Protein AF-A0A7S2QTV3-F1 (afdb_monomer)

Organism: NCBI:txid225041

pLDDT: mean 77.33, std 20.24, range [35.94, 98.06]

Radius of gyration: 34.09 Å; Cα contacts (8 Å, |Δi|>4): 103; chains: 1; bounding box: 90×68×84 Å

Mean predicted aligned error: 14.02 Å

Structure (mmCIF, N/CA/C/O backbone):
data_AF-A0A7S2QTV3-F1
#
_entry.id   AF-A0A7S2QTV3-F1
#
loop_
_atom_site.group_PDB
_atom_site.id
_atom_site.type_symbol
_atom_site.label_atom_id
_atom_site.label_alt_id
_atom_site.label_comp_id
_atom_site.label_asym_id
_atom_site.label_entity_id
_atom_site.label_seq_id
_atom_site.pdbx_PDB_ins_code
_atom_site.Cartn_x
_atom_site.Cartn_y
_atom_site.Cartn_z
_atom_site.occupancy
_atom_site.B_iso_or_equiv
_atom_site.auth_seq_id
_atom_site.auth_comp_id
_atom_site.auth_asym_id
_atom_site.auth_atom_id
_atom_site.pdbx_PDB_model_num
ATOM 1 N N . VAL A 1 1 ? 13.499 10.405 -28.884 1.00 80.56 1 VAL A N 1
ATOM 2 C CA . VAL A 1 1 ? 14.874 10.641 -28.392 1.00 80.56 1 VAL A CA 1
ATOM 3 C C . VAL A 1 1 ? 15.070 12.136 -28.374 1.00 80.56 1 VAL A C 1
ATOM 5 O O . VAL A 1 1 ? 14.843 12.760 -29.404 1.00 80.56 1 VAL A O 1
ATOM 8 N N . LEU A 1 2 ? 15.380 12.693 -27.214 1.00 85.31 2 LEU A N 1
ATOM 9 C CA . LEU A 1 2 ? 15.715 14.100 -27.049 1.00 85.31 2 LEU A CA 1
ATOM 10 C C . LEU A 1 2 ? 17.234 14.195 -26.991 1.00 85.31 2 LEU A C 1
ATOM 12 O O . LEU A 1 2 ? 17.868 13.381 -26.322 1.00 85.31 2 LEU A O 1
ATOM 16 N N . VAL A 1 3 ? 17.814 15.149 -27.707 1.00 84.69 3 VAL A N 1
ATOM 17 C CA . VAL A 1 3 ? 19.247 15.428 -27.609 1.00 84.69 3 VAL A CA 1
ATOM 18 C C . VAL A 1 3 ? 19.390 16.772 -26.947 1.00 84.69 3 VAL A C 1
ATOM 20 O O . VAL A 1 3 ? 18.806 17.752 -27.411 1.00 84.69 3 VAL A O 1
ATOM 23 N N . LEU A 1 4 ? 20.103 16.791 -25.829 1.00 83.31 4 LEU A N 1
ATOM 24 C CA . LEU A 1 4 ? 20.297 18.017 -25.082 1.00 83.31 4 LEU A CA 1
ATOM 25 C C . LEU A 1 4 ? 21.373 18.854 -25.783 1.00 83.31 4 LEU A C 1
ATOM 27 O O . LEU A 1 4 ? 22.472 18.347 -26.040 1.00 83.31 4 LEU A O 1
ATOM 31 N N . PRO A 1 5 ? 21.077 20.120 -26.125 1.00 76.62 5 PRO A N 1
ATOM 32 C CA . PRO A 1 5 ? 22.084 20.997 -26.693 1.00 76.62 5 PRO A CA 1
ATOM 33 C C . PRO A 1 5 ? 23.203 21.208 -25.662 1.00 76.62 5 PRO A C 1
ATOM 35 O O . PRO A 1 5 ? 22.944 21.318 -24.465 1.00 76.62 5 PRO A O 1
ATOM 38 N N . HIS A 1 6 ? 24.449 21.265 -26.134 1.00 79.56 6 HIS A N 1
ATOM 39 C CA . HIS A 1 6 ? 25.666 21.556 -25.355 1.00 79.56 6 HIS A CA 1
ATOM 40 C C . HIS A 1 6 ? 26.223 20.451 -24.440 1.00 79.56 6 HIS A C 1
ATOM 42 O O . HIS A 1 6 ? 27.389 20.554 -24.071 1.00 79.56 6 HIS A O 1
ATOM 48 N N . SER A 1 7 ? 25.474 19.396 -24.101 1.00 80.62 7 SER A N 1
ATOM 49 C CA . SER A 1 7 ? 25.973 18.326 -23.211 1.00 80.62 7 SER A CA 1
ATOM 50 C C . SER A 1 7 ? 26.360 17.033 -23.932 1.00 80.62 7 SER A C 1
ATOM 52 O O . SER A 1 7 ? 26.817 16.084 -23.306 1.00 80.62 7 SER A O 1
ATOM 54 N N . ASN A 1 8 ? 26.160 16.975 -25.252 1.00 81.75 8 ASN A N 1
ATOM 55 C CA . ASN A 1 8 ? 26.267 15.754 -26.044 1.00 81.75 8 ASN A CA 1
ATOM 56 C C . ASN A 1 8 ? 25.474 14.562 -25.457 1.00 81.75 8 ASN A C 1
ATOM 58 O O . ASN A 1 8 ? 25.804 13.410 -25.710 1.00 81.75 8 ASN A O 1
ATOM 62 N N . THR A 1 9 ? 24.413 14.811 -24.690 1.00 89.44 9 THR A N 1
ATOM 63 C CA . THR A 1 9 ? 23.657 13.757 -24.002 1.00 89.44 9 THR A CA 1
ATOM 64 C C . THR A 1 9 ? 22.431 13.348 -24.813 1.00 89.44 9 THR A C 1
ATOM 66 O O . THR A 1 9 ? 21.665 14.202 -25.275 1.00 89.44 9 THR A O 1
ATOM 69 N N . LEU A 1 10 ? 22.195 12.040 -24.938 1.00 88.94 10 LEU A N 1
ATOM 70 C CA . LEU A 1 10 ? 20.932 11.506 -25.445 1.00 88.94 10 LEU A CA 1
ATOM 71 C C . LEU A 1 10 ? 20.007 11.141 -24.289 1.00 88.94 10 LEU A C 1
ATOM 73 O O . LEU A 1 10 ? 20.398 10.430 -23.370 1.00 88.94 10 LEU A O 1
ATOM 77 N N . VAL A 1 11 ? 18.750 11.561 -24.378 1.00 92.31 11 VAL A N 1
ATOM 78 C CA . VAL A 1 11 ? 17.704 11.194 -23.426 1.00 92.31 11 VAL A CA 1
ATOM 79 C C . VAL A 1 11 ? 16.608 10.423 -24.149 1.00 92.31 11 VAL A C 1
ATOM 81 O O . VAL A 1 11 ? 16.015 10.879 -25.136 1.00 92.31 11 VAL A O 1
ATOM 84 N N . LEU A 1 12 ? 16.329 9.221 -23.661 1.00 92.81 12 LEU A N 1
ATOM 85 C CA . LEU A 1 12 ? 15.273 8.360 -24.161 1.00 92.81 12 LEU A CA 1
ATOM 86 C C . LEU A 1 12 ? 14.209 8.202 -23.077 1.00 92.81 12 LEU A C 1
ATOM 88 O O . LEU A 1 12 ? 14.509 7.654 -22.018 1.00 92.81 12 LEU A O 1
ATOM 92 N N . PRO A 1 13 ? 12.969 8.655 -23.316 1.00 92.50 13 PRO A N 1
ATOM 93 C CA . PRO A 1 13 ? 11.889 8.365 -22.392 1.00 92.50 13 PRO A CA 1
ATOM 94 C C . PRO A 1 13 ? 11.618 6.861 -22.395 1.00 92.50 13 PRO A C 1
ATOM 96 O O . PRO A 1 13 ? 11.392 6.263 -23.448 1.00 92.50 13 PRO A O 1
ATOM 99 N N . LEU A 1 14 ? 11.650 6.265 -21.209 1.00 93.44 14 LEU A N 1
ATOM 100 C CA . LEU A 1 14 ? 11.170 4.918 -20.965 1.00 93.44 14 LEU A CA 1
ATOM 101 C C . LEU A 1 14 ? 9.688 5.044 -20.623 1.00 93.44 14 LEU A C 1
ATOM 103 O O . LEU A 1 14 ? 9.335 5.570 -19.566 1.00 93.44 14 LEU A O 1
ATOM 107 N N . ALA A 1 15 ? 8.828 4.625 -21.544 1.00 91.69 15 ALA A N 1
ATOM 108 C CA . ALA A 1 15 ? 7.384 4.654 -21.371 1.00 91.69 15 ALA A CA 1
ATOM 109 C C . ALA A 1 15 ? 6.812 3.245 -21.532 1.00 91.69 15 ALA A C 1
ATOM 111 O O . ALA A 1 15 ? 7.204 2.521 -22.446 1.00 91.69 15 ALA A O 1
ATOM 112 N N . GLU A 1 16 ? 5.883 2.886 -20.652 1.00 91.94 16 GLU A N 1
ATOM 113 C CA . GLU A 1 16 ? 5.097 1.655 -20.724 1.00 91.94 16 GLU A CA 1
ATOM 114 C C . GLU A 1 16 ? 3.630 2.080 -20.898 1.00 91.94 16 GLU A C 1
ATOM 116 O O . GLU A 1 16 ? 3.076 2.792 -20.054 1.00 91.94 16 GLU A O 1
ATOM 121 N N . ALA A 1 17 ? 3.009 1.696 -22.018 1.00 89.75 17 ALA A N 1
ATOM 122 C CA . ALA A 1 17 ? 1.712 2.226 -22.453 1.00 89.75 17 ALA A CA 1
ATOM 123 C C . ALA A 1 17 ? 1.697 3.775 -22.480 1.00 89.75 17 ALA A C 1
ATOM 125 O O . ALA A 1 17 ? 2.511 4.388 -23.169 1.00 89.75 17 ALA A O 1
ATOM 126 N N . SER A 1 18 ? 0.788 4.410 -21.734 1.00 89.38 18 SER A N 1
ATOM 127 C CA . SER A 1 18 ? 0.613 5.871 -21.680 1.00 89.38 18 SER A CA 1
ATOM 128 C C . SER A 1 18 ? 1.369 6.543 -20.526 1.00 89.38 18 SER A C 1
ATOM 130 O O . SER A 1 18 ? 1.117 7.711 -20.230 1.00 89.38 18 SER A O 1
ATOM 132 N N . PHE A 1 19 ? 2.263 5.821 -19.840 1.00 89.56 19 PHE A N 1
ATOM 133 C CA . PHE A 1 19 ? 2.929 6.294 -18.626 1.00 89.56 19 PHE A CA 1
ATOM 134 C C . PHE A 1 19 ? 4.445 6.377 -18.803 1.00 89.56 19 PHE A C 1
ATOM 136 O O . PHE A 1 19 ? 5.089 5.425 -19.244 1.00 89.56 19 PHE A O 1
ATOM 143 N N . LEU A 1 20 ? 5.026 7.512 -18.405 1.00 93.50 20 LEU A N 1
ATOM 144 C CA . LEU A 1 20 ? 6.473 7.685 -18.315 1.00 93.50 20 LEU A CA 1
ATOM 145 C C . LEU A 1 20 ? 6.982 6.993 -17.044 1.00 93.50 20 LEU A C 1
ATOM 147 O O . LEU A 1 20 ? 6.647 7.410 -15.937 1.00 93.50 20 LEU A O 1
ATOM 151 N N . VAL A 1 21 ? 7.795 5.954 -17.210 1.00 94.69 21 VAL A N 1
ATOM 152 C CA . VAL A 1 21 ? 8.387 5.174 -16.109 1.00 94.69 21 VAL A CA 1
ATOM 153 C C . VAL A 1 21 ? 9.838 5.547 -15.827 1.00 94.69 21 VAL A C 1
ATOM 155 O O . VAL A 1 21 ? 10.334 5.275 -14.739 1.00 94.69 21 VAL A O 1
ATOM 158 N N . GLY A 1 22 ? 10.516 6.223 -16.754 1.00 93.00 22 GLY A N 1
ATOM 159 C CA . GLY A 1 22 ? 11.857 6.738 -16.505 1.00 93.00 22 GLY A CA 1
ATOM 160 C C . GLY A 1 22 ? 12.455 7.491 -17.683 1.00 93.00 22 GLY A C 1
ATOM 161 O O . GLY A 1 22 ? 11.844 7.631 -18.742 1.00 93.00 22 GLY A O 1
ATOM 162 N N . LEU A 1 23 ? 13.681 7.966 -17.490 1.00 95.69 23 LEU A N 1
ATOM 163 C CA . LEU A 1 23 ? 14.498 8.583 -18.528 1.00 95.69 23 LEU A CA 1
ATOM 164 C C . LEU A 1 23 ? 15.826 7.833 -18.593 1.00 95.69 23 LEU A C 1
ATOM 166 O O . LEU A 1 23 ? 16.554 7.773 -17.607 1.00 95.69 23 LEU A O 1
ATOM 170 N N . LEU A 1 24 ? 16.137 7.267 -19.754 1.00 93.44 24 LEU A N 1
ATOM 171 C CA . LEU A 1 24 ? 17.442 6.689 -20.029 1.00 93.44 24 LEU A CA 1
ATOM 172 C C . LEU A 1 24 ? 18.345 7.782 -20.591 1.00 93.44 24 LEU A C 1
ATOM 174 O O . LEU A 1 24 ? 18.111 8.287 -21.690 1.00 93.44 24 LEU A O 1
ATOM 178 N N . VAL A 1 25 ? 19.355 8.146 -19.813 1.00 93.44 25 VAL A N 1
ATOM 179 C CA . VAL A 1 25 ? 20.342 9.166 -20.157 1.00 93.44 25 VAL A CA 1
ATOM 180 C C . VAL A 1 25 ? 21.604 8.456 -20.628 1.00 93.44 25 VAL A C 1
ATOM 182 O O . VAL A 1 25 ? 22.135 7.602 -19.924 1.00 93.44 25 VAL A O 1
ATOM 185 N N . VAL A 1 26 ? 22.053 8.773 -21.837 1.00 90.25 26 VAL A N 1
ATOM 186 C CA . VAL A 1 26 ? 23.268 8.219 -22.434 1.00 90.25 26 VAL A CA 1
ATOM 187 C C . VAL A 1 26 ? 24.237 9.364 -22.672 1.00 90.25 26 VAL A C 1
ATOM 189 O O . VAL A 1 26 ? 23.964 10.269 -23.465 1.00 90.25 26 VAL A O 1
ATOM 192 N N . GLU A 1 27 ? 25.368 9.304 -21.983 1.00 89.56 27 GLU A N 1
ATOM 193 C CA . GLU A 1 27 ? 26.487 10.224 -22.139 1.00 89.56 27 GLU A CA 1
ATOM 194 C C . GLU A 1 27 ? 27.577 9.503 -22.942 1.00 89.56 27 GLU A C 1
ATOM 196 O O . GLU A 1 27 ? 28.113 8.497 -22.481 1.00 89.56 27 GLU A O 1
ATOM 201 N N . PRO A 1 28 ? 27.860 9.928 -24.181 1.00 80.38 28 PRO A N 1
ATOM 202 C CA . PRO A 1 28 ? 28.975 9.390 -24.937 1.00 80.38 28 PRO A CA 1
ATOM 203 C C . PRO A 1 28 ? 30.279 9.920 -24.337 1.00 80.38 28 PRO A C 1
ATOM 205 O O . PRO A 1 28 ? 30.468 11.133 -24.225 1.00 80.38 28 PRO A O 1
ATOM 208 N N . ASP A 1 29 ? 31.196 9.020 -23.994 1.00 77.75 29 ASP A N 1
ATOM 209 C CA . ASP A 1 29 ? 32.523 9.403 -23.521 1.00 77.75 29 ASP A CA 1
ATOM 210 C C . ASP A 1 29 ? 33.242 10.236 -24.595 1.00 77.75 29 ASP A C 1
ATOM 212 O O . ASP A 1 29 ? 33.635 9.735 -25.651 1.00 77.75 29 ASP A O 1
ATOM 216 N N . ALA A 1 30 ? 33.429 11.531 -24.328 1.00 69.75 30 ALA A N 1
ATOM 217 C CA . ALA A 1 30 ? 34.093 12.464 -25.242 1.00 69.75 30 ALA A CA 1
ATOM 218 C C . ALA A 1 30 ? 35.621 12.265 -25.309 1.00 69.75 30 ALA A C 1
ATOM 220 O O . ALA A 1 30 ? 36.315 12.976 -26.036 1.00 69.75 30 ALA A O 1
ATOM 221 N N . SER A 1 31 ? 36.170 11.320 -24.544 1.00 66.94 31 SER A N 1
ATOM 222 C CA . SER A 1 31 ? 37.601 11.241 -24.278 1.00 66.94 31 SER A CA 1
ATOM 223 C C . SER A 1 31 ? 38.133 9.816 -24.339 1.00 66.94 31 SER A C 1
ATOM 225 O O . SER A 1 31 ? 38.364 9.199 -23.306 1.00 66.94 31 SER A O 1
ATOM 227 N N . HIS A 1 32 ? 38.448 9.338 -25.540 1.00 50.41 32 HIS A N 1
ATOM 228 C CA . HIS A 1 32 ? 39.641 8.514 -25.740 1.00 50.41 32 HIS A CA 1
ATOM 229 C C . HIS A 1 32 ? 40.129 8.654 -27.188 1.00 50.41 32 HIS A C 1
ATOM 231 O O . HIS A 1 32 ? 39.575 8.016 -28.087 1.00 50.41 32 HIS A O 1
ATOM 237 N N . PRO A 1 33 ? 41.157 9.490 -27.459 1.00 55.31 33 PRO A N 1
ATOM 238 C CA . PRO A 1 33 ? 41.899 9.377 -28.702 1.00 55.31 33 PRO A CA 1
ATOM 239 C C . PRO A 1 33 ? 42.502 7.974 -28.715 1.00 55.31 33 PRO A C 1
ATOM 241 O O . PRO A 1 33 ? 43.424 7.661 -27.965 1.00 55.31 33 PRO A O 1
ATOM 244 N N . ARG A 1 34 ? 41.895 7.103 -29.518 1.00 52.97 34 ARG A N 1
ATOM 245 C CA . ARG A 1 34 ? 42.321 5.730 -29.748 1.00 52.97 34 ARG A CA 1
ATOM 246 C C . ARG A 1 34 ? 43.761 5.793 -30.249 1.00 52.97 34 ARG A C 1
ATOM 248 O O . ARG A 1 34 ? 43.990 6.118 -31.412 1.00 52.97 34 ARG A O 1
ATOM 255 N N . ALA A 1 35 ? 44.720 5.564 -29.352 1.00 54.53 35 ALA A N 1
ATOM 256 C CA . ALA A 1 35 ? 46.120 5.452 -29.714 1.00 54.53 35 ALA A CA 1
ATOM 257 C C . ALA A 1 35 ? 46.212 4.351 -30.773 1.00 54.53 35 ALA A C 1
ATOM 259 O O . ALA A 1 35 ? 45.880 3.192 -30.525 1.00 54.53 35 ALA A O 1
ATOM 260 N N . ALA A 1 36 ? 46.547 4.751 -31.995 1.00 59.34 36 ALA A N 1
ATOM 261 C CA . ALA A 1 36 ? 46.747 3.849 -33.107 1.00 59.34 36 ALA A CA 1
ATOM 262 C C . ALA A 1 36 ? 48.005 3.021 -32.820 1.00 59.34 36 ALA A C 1
ATOM 264 O O . ALA A 1 36 ? 49.117 3.465 -33.084 1.00 59.34 36 ALA A O 1
ATOM 265 N N . GLY A 1 37 ? 47.843 1.844 -32.226 1.00 54.62 37 GLY A N 1
ATOM 266 C CA . GLY A 1 37 ? 48.952 0.920 -32.043 1.00 54.62 37 GLY A CA 1
ATOM 267 C C . GLY A 1 37 ? 48.612 -0.229 -31.111 1.00 54.62 37 GLY A C 1
ATOM 268 O O . GLY A 1 37 ? 48.454 -0.022 -29.914 1.00 54.62 37 GLY A O 1
ATOM 269 N N . GLY A 1 38 ? 48.557 -1.439 -31.662 1.00 52.91 38 GLY A N 1
ATOM 270 C CA . GLY A 1 38 ? 48.637 -2.670 -30.882 1.00 52.91 38 GLY A CA 1
ATOM 271 C C . GLY A 1 38 ? 47.525 -3.653 -31.196 1.00 52.91 38 GLY A C 1
ATOM 272 O O . GLY A 1 38 ? 46.366 -3.423 -30.870 1.00 52.91 38 GLY A O 1
ATOM 273 N N . ASP A 1 39 ? 47.920 -4.739 -31.843 1.00 51.19 39 ASP A N 1
ATOM 274 C CA . ASP A 1 39 ? 47.107 -5.856 -32.290 1.00 51.19 39 ASP A CA 1
ATOM 275 C C . ASP A 1 39 ? 46.170 -6.460 -31.235 1.00 51.19 39 ASP A C 1
ATOM 277 O O . ASP A 1 39 ? 46.508 -6.623 -30.066 1.00 51.19 39 ASP A O 1
ATOM 281 N N . SER A 1 40 ? 44.996 -6.851 -31.737 1.00 57.53 40 SER A N 1
ATOM 282 C CA . SER A 1 40 ? 44.432 -8.198 -31.608 1.00 57.53 40 SER A CA 1
ATOM 283 C C . SER A 1 40 ? 44.648 -8.908 -30.265 1.00 57.53 40 SER A C 1
ATOM 285 O O . SER A 1 40 ? 45.722 -9.443 -30.026 1.00 57.53 40 SER A O 1
ATOM 287 N N . LEU A 1 4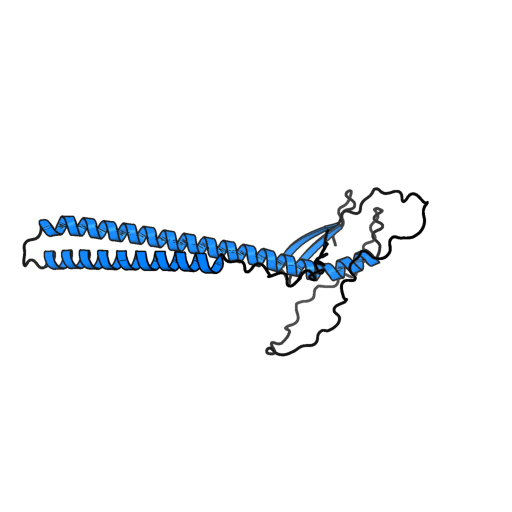1 ? 43.594 -8.947 -29.432 1.00 50.62 41 LEU A N 1
ATOM 288 C CA . LEU A 1 41 ? 43.161 -10.085 -28.582 1.00 50.62 41 LEU A CA 1
ATOM 289 C C . LEU A 1 41 ? 42.056 -9.681 -27.570 1.00 50.62 41 LEU A C 1
ATOM 291 O O . LEU A 1 41 ? 42.006 -10.179 -26.451 1.00 50.62 41 LEU A O 1
ATOM 295 N N . ALA A 1 42 ? 41.109 -8.815 -27.947 1.00 48.47 42 ALA A N 1
ATOM 296 C CA . ALA A 1 42 ? 39.874 -8.617 -27.175 1.00 48.47 42 ALA A CA 1
ATOM 297 C C . ALA A 1 42 ? 38.709 -9.332 -27.869 1.00 48.47 42 ALA A C 1
ATOM 299 O O . ALA A 1 42 ? 37.737 -8.728 -28.320 1.00 48.47 42 ALA A O 1
ATOM 300 N N . ALA A 1 43 ? 38.848 -10.651 -27.993 1.00 46.47 43 ALA A N 1
ATOM 301 C CA . ALA A 1 43 ? 37.724 -11.520 -28.270 1.00 46.47 43 ALA A CA 1
ATOM 302 C C . ALA A 1 43 ? 36.733 -11.432 -27.098 1.00 46.47 43 ALA A C 1
ATOM 304 O O . ALA A 1 43 ? 37.062 -11.758 -25.963 1.00 46.47 43 ALA A O 1
ATOM 305 N N . SER A 1 44 ? 35.508 -11.014 -27.410 1.00 48.56 44 SER A N 1
ATOM 306 C CA . SER A 1 44 ? 34.292 -11.645 -26.894 1.00 48.56 44 SER A CA 1
ATOM 307 C C . SER A 1 44 ? 34.186 -11.819 -25.367 1.00 48.56 44 SER A C 1
ATOM 309 O O . SER A 1 44 ? 34.085 -12.940 -24.874 1.00 48.56 44 SER A O 1
ATOM 311 N N . LEU A 1 45 ? 34.113 -10.714 -24.620 1.00 40.72 45 LEU A N 1
ATOM 312 C CA . LEU A 1 45 ? 33.581 -10.718 -23.244 1.00 40.72 45 LEU A CA 1
ATOM 313 C C . LEU A 1 45 ? 32.212 -10.040 -23.111 1.00 40.72 45 LEU A C 1
ATOM 315 O O . LEU A 1 45 ? 31.713 -9.878 -22.000 1.00 40.72 45 LEU A O 1
ATOM 319 N N . TYR A 1 46 ? 31.553 -9.709 -24.223 1.00 49.41 46 TYR A N 1
ATOM 320 C CA . TYR A 1 46 ? 30.106 -9.541 -24.168 1.00 49.41 46 TYR A CA 1
ATOM 321 C C . TYR A 1 46 ? 29.513 -10.946 -24.071 1.00 49.41 46 TYR A C 1
ATOM 323 O O . TYR A 1 46 ? 29.725 -11.731 -25.000 1.00 49.41 46 TYR A O 1
ATOM 331 N N . PRO A 1 47 ? 28.818 -11.315 -22.976 1.00 44.09 47 PRO A N 1
ATOM 332 C CA . PRO A 1 47 ? 28.021 -12.525 -23.004 1.00 44.09 47 PRO A CA 1
ATOM 333 C C . PRO A 1 47 ? 27.083 -12.357 -24.193 1.00 44.09 47 PRO A C 1
ATOM 335 O O . PRO A 1 47 ? 26.351 -11.368 -24.264 1.00 44.09 47 PRO A O 1
ATOM 338 N N . ALA A 1 48 ? 27.183 -13.262 -25.166 1.00 46.75 48 ALA A N 1
ATOM 339 C CA . ALA A 1 48 ? 26.219 -13.357 -26.242 1.00 46.75 48 ALA A CA 1
ATOM 340 C C . ALA A 1 48 ? 24.863 -13.533 -25.562 1.00 46.75 48 ALA A C 1
ATOM 342 O O . ALA A 1 48 ? 24.538 -14.619 -25.085 1.00 46.75 48 ALA A O 1
ATOM 343 N N . LEU A 1 49 ? 24.125 -12.433 -25.412 1.00 51.12 49 LEU A N 1
ATOM 344 C CA . LEU A 1 49 ? 22.741 -12.484 -24.995 1.00 51.12 49 LEU A CA 1
ATOM 345 C C . LEU A 1 49 ? 22.073 -13.356 -26.054 1.00 51.12 49 LEU A C 1
ATOM 347 O O . LEU A 1 49 ? 22.126 -12.987 -27.231 1.00 51.12 49 LEU A O 1
ATOM 351 N N . PRO A 1 50 ? 21.543 -14.537 -25.690 1.00 43.25 50 PRO A N 1
ATOM 352 C CA . PRO A 1 50 ? 20.826 -15.348 -26.648 1.00 43.25 50 PRO A CA 1
ATOM 353 C C . PRO A 1 50 ? 19.712 -14.464 -27.195 1.00 43.25 50 PRO A C 1
ATOM 355 O O . PRO A 1 50 ? 18.877 -13.957 -26.446 1.00 43.25 50 PRO A O 1
ATOM 358 N N . CYS A 1 51 ? 19.756 -14.204 -28.498 1.00 35.94 51 CYS A N 1
ATOM 359 C CA . CYS A 1 51 ? 18.663 -13.577 -29.210 1.00 35.94 51 CYS A CA 1
ATOM 360 C C . CYS A 1 51 ? 17.474 -14.531 -29.077 1.00 35.94 51 CYS A C 1
ATOM 362 O O . CYS A 1 51 ? 17.363 -15.486 -29.841 1.00 35.94 51 CYS A O 1
ATOM 364 N N . CYS A 1 52 ? 16.640 -14.323 -28.057 1.00 39.84 52 CYS A N 1
ATOM 365 C CA . CYS A 1 52 ? 15.414 -15.073 -27.822 1.00 39.84 52 CYS A CA 1
ATOM 366 C C . CYS A 1 52 ? 14.398 -14.723 -28.917 1.00 39.84 52 CYS A C 1
ATOM 368 O O . CYS A 1 52 ? 13.449 -13.979 -28.688 1.00 39.84 52 CYS A O 1
ATOM 370 N N . ASN A 1 53 ? 14.621 -15.244 -30.118 1.00 50.78 53 ASN A N 1
ATOM 371 C CA . ASN A 1 53 ? 13.591 -15.397 -31.125 1.00 50.78 53 ASN A CA 1
ATOM 372 C C . ASN A 1 53 ? 12.969 -16.775 -30.913 1.00 50.78 53 ASN A C 1
ATOM 374 O O . ASN A 1 53 ? 13.457 -17.736 -31.485 1.00 50.78 53 ASN A O 1
ATOM 378 N N . ASP A 1 54 ? 11.936 -16.850 -30.075 1.00 39.00 54 ASP A N 1
ATOM 379 C CA . ASP A 1 54 ? 10.855 -17.829 -30.230 1.00 39.00 54 ASP A CA 1
ATOM 380 C C . ASP A 1 54 ? 9.644 -17.401 -29.384 1.00 39.00 54 ASP A C 1
ATOM 382 O O . ASP A 1 54 ? 9.597 -17.646 -28.176 1.00 39.00 54 ASP A O 1
ATOM 386 N N . PRO A 1 55 ? 8.632 -16.747 -29.981 1.00 50.19 55 PRO A N 1
ATOM 387 C CA . PRO A 1 55 ? 7.323 -16.633 -29.367 1.00 50.19 55 PRO A CA 1
ATOM 388 C C . PRO A 1 55 ? 6.552 -17.931 -29.644 1.00 50.19 55 PRO A C 1
ATOM 390 O O . PRO A 1 55 ? 5.683 -17.964 -30.513 1.00 50.19 55 PRO A O 1
ATOM 393 N N . GLN A 1 56 ? 6.865 -19.018 -28.930 1.00 47.53 56 GLN A N 1
ATOM 394 C CA . GLN A 1 56 ? 5.987 -20.189 -28.908 1.00 47.53 56 GLN A CA 1
ATOM 395 C C . GLN A 1 56 ? 5.061 -20.117 -27.693 1.00 47.53 56 GLN A C 1
ATOM 397 O O . GLN A 1 56 ? 5.458 -20.266 -26.540 1.00 47.53 56 GLN A O 1
ATOM 402 N N . ALA A 1 57 ? 3.805 -19.812 -27.999 1.00 50.16 57 ALA A N 1
ATOM 403 C CA . ALA A 1 57 ? 2.681 -19.786 -27.091 1.00 50.16 57 ALA A CA 1
ATOM 404 C C . ALA A 1 57 ? 2.356 -21.181 -26.544 1.00 50.16 57 ALA A C 1
ATOM 406 O O . ALA A 1 57 ? 2.277 -22.136 -27.310 1.00 50.16 57 ALA A O 1
ATOM 407 N N . THR A 1 58 ? 1.997 -21.250 -25.262 1.00 44.91 58 THR A N 1
ATOM 408 C CA . THR A 1 58 ? 1.035 -22.245 -24.770 1.00 44.91 58 THR A CA 1
ATOM 409 C C . THR A 1 58 ? 0.221 -21.681 -23.607 1.00 44.91 58 THR A C 1
ATOM 411 O O . THR A 1 58 ? 0.712 -21.572 -22.488 1.00 44.91 58 THR A O 1
ATOM 414 N N . GLY A 1 59 ? -1.046 -21.376 -23.907 1.00 49.53 59 GLY A N 1
ATOM 415 C CA . GLY A 1 59 ? -2.192 -21.709 -23.056 1.00 49.53 59 GLY A CA 1
ATOM 416 C C . GLY A 1 59 ? -2.593 -20.711 -21.972 1.00 49.53 59 GLY A C 1
ATOM 417 O O . GLY A 1 59 ? -2.266 -20.905 -20.807 1.00 49.53 59 GLY A O 1
ATOM 418 N N . GLY A 1 60 ? -3.416 -19.720 -22.324 1.00 45.75 60 GLY A N 1
ATOM 419 C CA . GLY A 1 60 ? -4.138 -18.925 -21.329 1.00 45.75 60 GLY A CA 1
ATOM 420 C C . GLY A 1 60 ? -5.050 -17.860 -21.927 1.00 45.75 60 GLY A C 1
ATOM 421 O O . GLY A 1 60 ? -4.673 -16.700 -21.931 1.00 45.75 60 GLY A O 1
ATOM 422 N N . ALA A 1 61 ? -6.228 -18.290 -22.392 1.00 42.75 61 ALA A N 1
ATOM 423 C CA . ALA A 1 61 ? -7.436 -17.507 -22.688 1.00 42.75 61 ALA A CA 1
ATOM 424 C C . ALA A 1 61 ? -7.270 -16.231 -23.542 1.00 42.75 61 ALA A C 1
ATOM 426 O O . ALA A 1 61 ? -6.836 -15.184 -23.067 1.00 42.75 61 ALA A O 1
ATOM 427 N N . GLU A 1 62 ? -7.735 -16.330 -24.791 1.00 48.47 62 GLU A N 1
ATOM 428 C CA . GLU A 1 62 ? -8.048 -15.206 -25.675 1.00 48.47 62 GLU A CA 1
ATOM 429 C C . GLU A 1 62 ? -8.778 -14.083 -24.924 1.00 48.47 62 GLU A C 1
ATOM 431 O O . GLU A 1 62 ? -9.935 -14.207 -24.519 1.00 48.47 62 GLU A O 1
ATOM 436 N N . ARG A 1 63 ? -8.092 -12.956 -24.760 1.00 49.88 63 ARG A N 1
ATOM 437 C CA . ARG A 1 63 ? -8.728 -11.648 -24.840 1.00 49.88 63 ARG A CA 1
ATOM 438 C C . ARG A 1 63 ? -8.153 -10.984 -26.072 1.00 49.88 63 ARG A C 1
ATOM 440 O O . ARG A 1 63 ? -6.930 -10.911 -26.198 1.00 49.88 63 ARG A O 1
ATOM 447 N N . ASP A 1 64 ? -9.045 -10.567 -26.960 1.00 47.41 64 ASP A N 1
ATOM 448 C CA . ASP A 1 64 ? -8.733 -9.806 -28.159 1.00 47.41 64 ASP A CA 1
ATOM 449 C C . ASP A 1 64 ? -7.671 -8.736 -27.862 1.00 47.41 64 ASP A C 1
ATOM 451 O O . ASP A 1 64 ? -7.824 -7.975 -26.897 1.00 47.41 64 ASP A O 1
ATOM 455 N N . PRO A 1 65 ? -6.581 -8.667 -28.645 1.00 54.38 65 PRO A N 1
ATOM 456 C CA . PRO A 1 65 ? -5.653 -7.555 -28.578 1.00 54.38 65 PRO A CA 1
ATOM 457 C C . PRO A 1 65 ? -6.362 -6.334 -29.167 1.00 54.38 65 PRO A C 1
ATOM 459 O O . PRO A 1 65 ? -6.248 -6.042 -30.355 1.00 54.38 65 PRO A O 1
ATOM 462 N N . GLU A 1 66 ? -7.133 -5.643 -28.331 1.00 55.09 66 GLU A N 1
ATOM 463 C CA . GLU A 1 66 ? -7.609 -4.297 -28.615 1.00 55.09 66 GLU A CA 1
ATOM 464 C C . GLU A 1 66 ? -6.374 -3.447 -28.941 1.00 55.09 66 GLU A C 1
ATOM 466 O O . GLU A 1 66 ? -5.452 -3.330 -28.127 1.00 55.09 66 GLU A O 1
ATOM 471 N N . GLU A 1 67 ? -6.316 -2.969 -30.186 1.00 48.28 67 GLU A N 1
ATOM 472 C CA . GLU A 1 67 ? -5.217 -2.198 -30.755 1.00 48.28 67 GLU A CA 1
ATOM 473 C C . GLU A 1 67 ? -4.719 -1.151 -29.757 1.00 48.28 67 GLU A C 1
ATOM 475 O O . GLU A 1 67 ? -5.399 -0.168 -29.459 1.00 48.28 67 GLU A O 1
ATOM 480 N N . ALA A 1 68 ? -3.49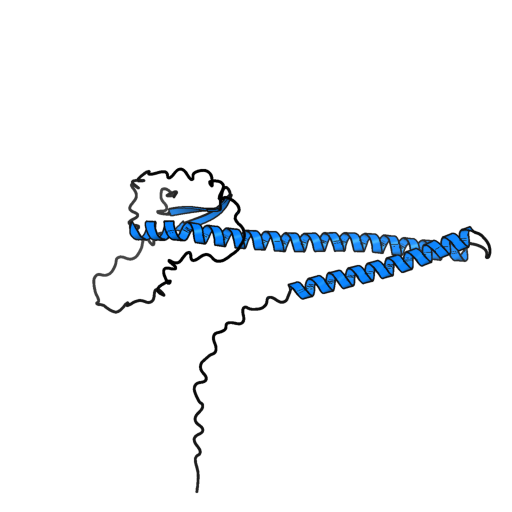8 -1.342 -29.255 1.00 52.84 68 ALA A N 1
ATOM 481 C CA . ALA A 1 68 ? -2.813 -0.299 -28.516 1.00 52.84 68 ALA A CA 1
ATOM 482 C C . ALA A 1 68 ? -2.735 0.944 -29.426 1.00 52.84 68 ALA A C 1
ATOM 484 O O . ALA A 1 68 ? -2.167 0.855 -30.522 1.00 52.84 68 ALA A O 1
ATOM 485 N N . PRO A 1 69 ? -3.312 2.090 -29.019 1.00 45.62 69 PRO A N 1
ATOM 486 C CA . PRO A 1 69 ? -3.444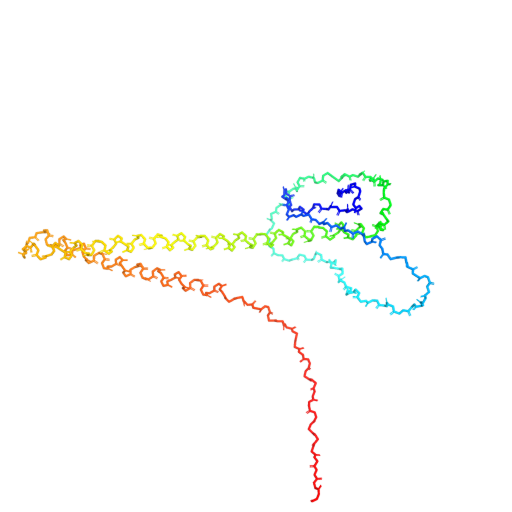 3.250 -29.882 1.00 45.62 69 PRO A CA 1
ATOM 487 C C . PRO A 1 69 ? -2.062 3.722 -30.322 1.00 45.62 69 PRO A C 1
ATOM 489 O O . PRO A 1 69 ? -1.131 3.852 -29.524 1.00 45.62 69 PRO A O 1
ATOM 492 N N . GLY A 1 70 ? -1.956 3.919 -31.635 1.00 44.38 70 GLY A N 1
ATOM 493 C CA . GLY A 1 70 ? -0.720 4.093 -32.373 1.00 44.38 70 GLY A CA 1
ATOM 494 C C . GLY A 1 70 ? 0.282 5.019 -31.698 1.00 44.38 70 GLY A C 1
ATOM 495 O O . GLY A 1 70 ? 0.107 6.237 -31.648 1.00 44.38 70 GLY A O 1
ATOM 496 N N . LEU A 1 71 ? 1.413 4.434 -31.303 1.00 47.31 71 LEU A N 1
ATOM 497 C CA . LEU A 1 71 ? 2.663 5.163 -31.193 1.00 47.31 71 LEU A CA 1
ATOM 498 C C . LEU A 1 71 ? 2.999 5.636 -32.613 1.00 47.31 71 LEU A C 1
ATOM 500 O O . LEU A 1 71 ? 3.597 4.906 -33.406 1.00 47.31 71 LEU A O 1
ATOM 504 N N . THR A 1 72 ? 2.537 6.834 -32.975 1.00 45.88 72 THR A N 1
ATOM 505 C CA . THR A 1 72 ? 2.866 7.495 -34.237 1.00 45.88 72 THR A CA 1
ATOM 506 C C . THR A 1 72 ? 4.378 7.480 -34.386 1.00 45.88 72 THR A C 1
ATOM 508 O O . THR A 1 72 ? 5.104 8.210 -33.709 1.00 45.88 72 THR A O 1
ATOM 511 N N . ARG A 1 73 ? 4.853 6.579 -35.248 1.00 51.41 73 ARG A N 1
ATOM 512 C CA . ARG A 1 73 ? 6.256 6.379 -35.584 1.00 51.41 73 ARG A CA 1
ATOM 513 C C . ARG A 1 73 ? 6.744 7.659 -36.245 1.00 51.41 73 ARG A C 1
ATOM 515 O O . ARG A 1 73 ? 6.645 7.804 -37.460 1.00 51.41 73 ARG A O 1
ATOM 522 N N . MET A 1 74 ? 7.240 8.603 -35.447 1.00 46.19 74 MET A N 1
ATOM 523 C CA . MET A 1 74 ? 7.841 9.832 -35.952 1.00 46.19 74 MET A CA 1
ATOM 524 C C . MET A 1 74 ? 9.095 9.452 -36.740 1.00 46.19 74 MET A C 1
ATOM 526 O O . MET A 1 74 ? 10.176 9.241 -36.191 1.00 46.19 74 MET A O 1
ATOM 530 N N . LYS A 1 75 ? 8.928 9.305 -38.054 1.00 48.25 75 LYS A N 1
ATOM 531 C CA . LYS A 1 75 ? 9.990 9.026 -39.019 1.00 48.25 75 LYS A CA 1
ATOM 532 C C . LYS A 1 75 ? 10.677 10.348 -39.374 1.00 48.25 75 LYS A C 1
ATOM 534 O O . LYS A 1 75 ? 10.646 10.790 -40.512 1.00 48.25 75 LYS A O 1
ATOM 539 N N . GLY A 1 76 ? 11.241 11.007 -38.365 1.00 52.94 76 GLY A N 1
ATOM 540 C CA . GLY A 1 76 ? 12.095 12.178 -38.529 1.00 52.94 76 GLY A CA 1
ATOM 541 C C . GLY A 1 76 ? 13.548 11.750 -38.389 1.00 52.94 76 GLY A C 1
ATOM 542 O O . GLY A 1 76 ? 13.963 11.327 -37.310 1.00 52.94 76 GLY A O 1
ATOM 543 N N . ALA A 1 77 ? 14.320 11.823 -39.472 1.00 50.34 77 ALA A N 1
ATOM 544 C CA . ALA A 1 77 ? 15.772 11.743 -39.388 1.00 50.34 77 ALA A CA 1
ATOM 545 C C . ALA A 1 77 ? 16.263 13.038 -38.725 1.00 50.34 77 ALA A C 1
ATOM 547 O O . ALA A 1 77 ? 16.342 14.082 -39.368 1.00 50.34 77 ALA A O 1
ATOM 548 N N . VAL A 1 78 ? 16.503 12.997 -37.414 1.00 56.25 78 VAL A N 1
ATOM 549 C CA . VAL A 1 78 ? 17.025 14.148 -36.671 1.00 56.25 78 VAL A CA 1
ATOM 550 C C . VAL A 1 78 ? 18.503 14.282 -37.027 1.00 56.25 78 VAL A C 1
ATOM 552 O O . VAL A 1 78 ? 19.337 13.530 -36.529 1.00 56.25 78 VAL A O 1
ATOM 555 N N . LYS A 1 79 ? 18.821 15.205 -37.939 1.00 56.06 79 LYS A N 1
ATOM 556 C CA . LYS A 1 79 ? 20.201 15.576 -38.256 1.00 56.06 79 LYS A CA 1
ATOM 557 C C . LYS A 1 79 ? 20.716 16.448 -37.110 1.00 56.06 79 LYS A C 1
ATOM 559 O O . LYS A 1 79 ? 20.317 17.599 -36.978 1.00 56.06 79 LYS A O 1
ATOM 564 N N . LEU A 1 80 ? 21.528 15.863 -36.239 1.00 58.00 80 LEU A N 1
ATOM 565 C CA . LEU A 1 80 ? 22.115 16.544 -35.087 1.00 58.00 80 LEU A CA 1
ATOM 566 C C . LEU A 1 80 ? 23.385 17.267 -35.533 1.00 58.00 80 LEU A C 1
ATOM 568 O O . LEU A 1 80 ? 24.347 16.624 -35.940 1.00 58.00 80 LEU A O 1
ATOM 572 N N . GLU A 1 81 ? 23.395 18.598 -35.459 1.00 58.22 81 GLU A N 1
ATOM 573 C CA . GLU A 1 81 ? 24.546 19.432 -35.852 1.00 58.22 81 GLU A CA 1
ATOM 574 C C . GLU A 1 81 ? 25.692 19.463 -34.822 1.00 58.22 81 GLU A C 1
ATOM 576 O O . GLU A 1 81 ? 26.637 20.232 -34.957 1.00 58.22 81 GLU A O 1
ATOM 581 N N . GLY A 1 82 ? 25.667 18.599 -33.808 1.00 57.88 82 GLY A N 1
ATOM 582 C CA . GLY A 1 82 ? 26.712 18.518 -32.791 1.00 57.88 82 GLY A CA 1
ATOM 583 C C . GLY A 1 82 ? 27.280 17.114 -32.700 1.00 57.88 82 GLY A C 1
ATOM 584 O O . GLY A 1 82 ? 26.723 16.321 -31.959 1.00 57.88 82 GLY A O 1
ATOM 585 N N . GLY A 1 83 ? 28.335 16.831 -33.476 1.00 59.34 83 GLY A N 1
ATOM 586 C CA . GLY A 1 83 ? 29.458 15.892 -33.259 1.00 59.34 83 GLY A CA 1
ATOM 587 C C . GLY A 1 83 ? 29.307 14.523 -32.565 1.00 59.34 83 GLY A C 1
ATOM 588 O O . GLY A 1 83 ? 30.309 13.818 -32.473 1.00 59.34 83 GLY A O 1
ATOM 589 N N . LEU A 1 84 ? 28.138 14.099 -32.081 1.00 62.06 84 LEU A N 1
ATOM 590 C CA . LEU A 1 84 ? 27.924 12.771 -31.523 1.00 62.06 84 LEU A CA 1
ATOM 591 C C . LEU A 1 84 ? 27.971 11.746 -32.648 1.00 62.06 84 LEU A C 1
ATOM 593 O O . LEU A 1 84 ? 26.980 11.503 -33.337 1.00 62.06 84 LEU A O 1
ATOM 597 N N . ALA A 1 85 ? 29.102 11.073 -32.777 1.00 67.62 85 ALA A N 1
ATOM 598 C CA . ALA A 1 85 ? 29.195 9.859 -33.567 1.00 67.62 85 ALA A CA 1
ATOM 599 C C . ALA A 1 85 ? 28.723 8.654 -32.732 1.00 67.62 85 ALA A C 1
ATOM 601 O O . ALA A 1 85 ? 29.500 7.743 -32.455 1.00 67.62 85 ALA A O 1
ATOM 602 N N . ILE A 1 86 ? 27.454 8.631 -32.305 1.00 79.50 86 ILE A N 1
ATOM 603 C CA . ILE A 1 86 ? 26.852 7.351 -31.909 1.00 79.50 86 ILE A CA 1
ATOM 604 C C . ILE A 1 86 ? 26.586 6.582 -33.197 1.00 79.50 86 ILE A C 1
ATOM 606 O O . ILE A 1 86 ? 25.936 7.094 -34.108 1.00 79.50 86 ILE A O 1
ATOM 610 N N . SER A 1 87 ? 27.108 5.359 -33.282 1.00 85.00 87 SER A N 1
ATOM 611 C CA . SER A 1 87 ? 26.873 4.516 -34.448 1.00 85.00 87 SER A CA 1
ATOM 612 C C . SER A 1 87 ? 25.377 4.236 -34.600 1.00 85.00 87 SER A C 1
ATOM 614 O O . SER A 1 87 ? 24.666 3.998 -33.619 1.00 85.00 87 SER A O 1
ATOM 616 N N . ASP A 1 88 ? 24.889 4.215 -35.842 1.00 85.62 88 ASP A N 1
ATOM 617 C CA . ASP A 1 88 ? 23.496 3.852 -36.125 1.00 85.62 88 ASP A CA 1
ATOM 618 C C . ASP A 1 88 ? 23.127 2.492 -35.519 1.00 85.62 88 ASP A C 1
ATOM 620 O O . ASP A 1 88 ? 21.984 2.270 -35.120 1.00 85.62 88 ASP A O 1
ATO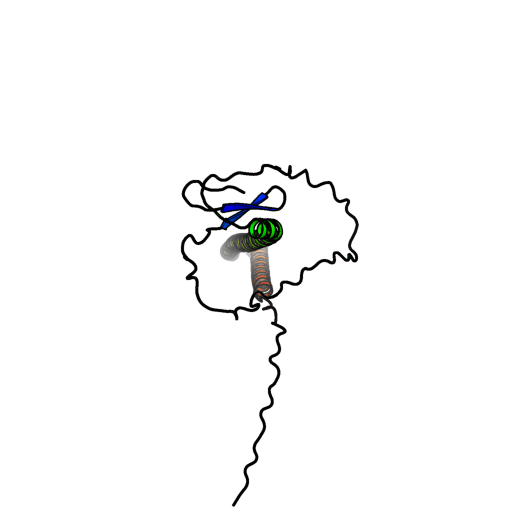M 624 N N . GLU A 1 89 ? 24.102 1.590 -35.402 1.00 87.31 89 GLU A N 1
ATOM 625 C CA . GLU A 1 89 ? 23.915 0.283 -34.785 1.00 87.31 89 GLU A CA 1
ATOM 626 C C . GLU A 1 89 ? 23.665 0.374 -33.276 1.00 87.31 89 GLU A C 1
ATOM 628 O O . GLU A 1 89 ? 22.730 -0.245 -32.773 1.00 87.31 89 GLU A O 1
ATOM 633 N N . ALA A 1 90 ? 24.404 1.222 -32.555 1.00 85.06 90 ALA A N 1
ATOM 634 C CA . ALA A 1 90 ? 24.148 1.464 -31.138 1.00 85.06 90 ALA A CA 1
ATOM 635 C C . ALA A 1 90 ? 22.758 2.081 -30.913 1.00 85.06 90 ALA A C 1
ATOM 637 O O . ALA A 1 90 ? 22.040 1.664 -30.004 1.00 85.06 90 ALA A O 1
ATOM 638 N N . LEU A 1 91 ? 22.326 3.009 -31.777 1.00 85.25 91 LEU A N 1
ATOM 639 C CA . LEU A 1 91 ? 20.965 3.555 -31.722 1.00 85.25 91 LEU A CA 1
ATOM 640 C C . LEU A 1 91 ? 19.893 2.491 -31.982 1.00 85.25 91 LEU A C 1
ATOM 642 O O . LEU A 1 91 ? 18.836 2.534 -31.348 1.00 85.25 91 LEU A O 1
ATOM 646 N N . LYS A 1 92 ? 20.127 1.538 -32.893 1.00 89.62 92 LYS A N 1
ATOM 647 C CA . LYS A 1 92 ? 19.206 0.410 -33.109 1.00 89.62 92 LYS A CA 1
ATOM 648 C C . LYS A 1 92 ? 19.135 -0.490 -31.880 1.00 89.62 92 LYS A C 1
ATOM 650 O O . LYS A 1 92 ? 18.029 -0.750 -31.412 1.00 89.62 92 LYS A O 1
ATOM 655 N N . CYS A 1 93 ? 20.277 -0.897 -31.325 1.00 90.44 93 CYS A N 1
ATOM 656 C CA . CYS A 1 93 ? 20.330 -1.693 -30.097 1.00 90.44 93 CYS A CA 1
ATOM 657 C C . CYS A 1 93 ? 19.589 -0.997 -28.951 1.00 90.44 93 CYS A C 1
ATOM 659 O O . CYS A 1 93 ? 18.771 -1.610 -28.272 1.00 90.44 93 CYS A O 1
ATOM 661 N N . LEU A 1 94 ? 19.801 0.310 -28.791 1.00 89.00 94 LEU A N 1
ATOM 662 C CA . LEU A 1 94 ? 19.143 1.111 -27.766 1.00 89.00 94 LEU A CA 1
ATOM 663 C C . LEU A 1 94 ? 17.621 1.167 -27.958 1.00 89.00 94 LEU A C 1
ATOM 665 O O . LEU A 1 94 ? 16.871 1.042 -26.995 1.00 89.00 94 LEU A O 1
ATOM 669 N N . ARG A 1 95 ? 17.149 1.303 -29.203 1.00 88.88 95 ARG A N 1
ATOM 670 C CA . ARG A 1 95 ? 15.712 1.260 -29.529 1.00 88.88 95 ARG A CA 1
ATOM 671 C C . ARG A 1 95 ? 15.083 -0.103 -29.247 1.00 88.88 95 ARG A C 1
ATOM 673 O O . ARG A 1 95 ? 13.917 -0.139 -28.873 1.00 88.88 95 ARG A O 1
ATOM 680 N N . LEU A 1 96 ? 15.830 -1.194 -29.419 1.00 92.38 96 LEU A N 1
ATOM 681 C CA . LEU A 1 96 ? 15.370 -2.548 -29.096 1.00 92.38 96 LEU A CA 1
ATOM 682 C C . LEU A 1 96 ? 15.371 -2.812 -27.584 1.00 92.38 96 LEU A C 1
ATOM 684 O O . LEU A 1 96 ? 14.469 -3.473 -27.080 1.00 92.38 96 LEU A O 1
ATOM 688 N N . ALA A 1 97 ? 16.349 -2.271 -26.856 1.00 91.69 97 ALA A N 1
ATOM 689 C CA . ALA A 1 97 ? 16.453 -2.425 -25.408 1.00 91.69 97 ALA A CA 1
ATOM 690 C C . ALA A 1 97 ? 15.456 -1.544 -24.636 1.00 91.69 97 ALA A C 1
ATOM 692 O O . ALA A 1 97 ? 14.990 -1.938 -23.568 1.00 91.69 97 ALA A O 1
ATOM 693 N N . ALA A 1 98 ? 15.108 -0.366 -25.165 1.00 89.00 98 ALA A N 1
ATOM 694 C CA . ALA A 1 98 ? 14.284 0.617 -24.462 1.00 89.00 98 ALA A CA 1
ATOM 695 C C . ALA A 1 98 ? 12.933 0.069 -23.946 1.00 89.00 98 ALA A C 1
ATOM 697 O O . ALA A 1 98 ? 12.634 0.327 -22.784 1.00 89.00 98 ALA A O 1
ATOM 698 N N . PRO A 1 99 ? 12.140 -0.720 -24.702 1.00 91.25 99 PRO A N 1
ATOM 699 C CA . PRO A 1 99 ? 10.899 -1.304 -24.180 1.00 91.25 99 PRO A CA 1
ATOM 700 C C . PRO A 1 99 ? 11.128 -2.295 -23.031 1.00 91.25 99 PRO A C 1
ATOM 702 O O . PRO A 1 99 ? 10.370 -2.316 -22.068 1.00 91.25 99 PRO A O 1
ATOM 705 N N . VAL A 1 100 ? 12.196 -3.099 -23.098 1.00 94.62 100 VAL A N 1
ATOM 706 C CA . VAL A 1 100 ? 12.538 -4.059 -22.034 1.00 94.62 100 VAL A CA 1
ATOM 707 C C . VAL A 1 100 ? 12.931 -3.318 -20.759 1.00 94.62 100 VAL A C 1
ATOM 709 O O . VAL A 1 100 ? 12.463 -3.661 -19.675 1.00 94.62 100 VAL A O 1
ATOM 712 N N . LEU A 1 101 ? 13.744 -2.267 -20.898 1.00 93.62 101 LEU A N 1
ATOM 713 C CA . LEU A 1 101 ? 14.120 -1.395 -19.788 1.00 93.62 101 LEU A CA 1
ATOM 714 C C . LEU A 1 101 ? 12.903 -0.669 -19.208 1.00 93.62 101 LEU A C 1
ATOM 716 O O . LEU A 1 101 ? 12.744 -0.640 -17.993 1.00 93.62 101 LEU A O 1
ATOM 720 N N . ALA A 1 102 ? 12.014 -0.141 -20.053 1.00 92.94 102 ALA A N 1
ATOM 721 C CA . ALA A 1 102 ? 10.787 0.514 -19.608 1.00 92.94 102 ALA A CA 1
ATOM 722 C C . ALA A 1 102 ? 9.905 -0.434 -18.790 1.00 92.94 102 ALA A C 1
ATOM 724 O O . ALA A 1 102 ? 9.492 -0.082 -17.685 1.00 92.94 102 ALA A O 1
ATOM 725 N N . LYS A 1 103 ? 9.700 -1.662 -19.270 1.00 94.69 103 LYS A N 1
ATOM 726 C CA . LYS A 1 103 ? 8.932 -2.681 -18.555 1.00 94.69 103 LYS A CA 1
ATOM 727 C C . LYS A 1 103 ? 9.572 -3.078 -17.226 1.00 94.69 103 LYS A C 1
ATOM 729 O O . LYS A 1 103 ? 8.864 -3.208 -16.229 1.00 94.69 103 LYS A O 1
ATOM 734 N N . ALA A 1 104 ? 10.895 -3.241 -17.190 1.00 93.12 104 ALA A N 1
ATOM 735 C CA . ALA A 1 104 ? 11.620 -3.512 -15.951 1.00 93.12 104 ALA A CA 1
ATOM 736 C C . ALA A 1 104 ? 11.429 -2.369 -14.937 1.00 93.12 104 ALA A C 1
ATOM 738 O O . ALA A 1 104 ? 10.989 -2.615 -13.816 1.00 93.12 104 ALA A O 1
ATOM 739 N N . CYS A 1 105 ? 11.617 -1.114 -15.363 1.00 93.94 105 CYS A N 1
ATOM 740 C CA . CYS A 1 105 ? 11.362 0.058 -14.523 1.00 93.94 105 CYS A CA 1
ATOM 741 C C . CYS A 1 105 ? 9.906 0.122 -14.036 1.00 93.94 105 CYS A C 1
ATOM 743 O O . CYS A 1 105 ? 9.654 0.437 -12.873 1.00 93.94 105 CYS A O 1
ATOM 745 N N . ALA A 1 106 ? 8.937 -0.206 -14.895 1.00 93.81 106 ALA A N 1
ATOM 746 C CA . ALA A 1 106 ? 7.525 -0.255 -14.526 1.00 93.81 106 ALA A CA 1
ATOM 747 C C . ALA A 1 106 ? 7.256 -1.295 -13.429 1.00 93.81 106 ALA A C 1
ATOM 749 O O . ALA A 1 106 ? 6.511 -1.029 -12.483 1.00 93.81 106 ALA A O 1
ATOM 750 N N . MET A 1 107 ? 7.868 -2.477 -13.539 1.00 94.50 107 MET A N 1
ATOM 751 C CA . MET A 1 107 ? 7.753 -3.538 -12.540 1.00 94.50 107 MET A CA 1
ATOM 752 C C . MET A 1 107 ? 8.385 -3.140 -11.205 1.00 94.50 107 MET A C 1
ATOM 754 O O . MET A 1 107 ? 7.761 -3.357 -10.165 1.00 94.50 107 MET A O 1
ATOM 758 N N . ASP A 1 108 ? 9.555 -2.506 -11.229 1.00 93.81 108 ASP A N 1
ATOM 759 C CA . ASP A 1 108 ? 10.238 -2.036 -10.021 1.00 93.81 108 ASP A CA 1
ATOM 760 C C . ASP A 1 108 ? 9.420 -0.958 -9.299 1.00 93.81 108 ASP A C 1
ATOM 762 O O . ASP A 1 108 ? 9.156 -1.064 -8.099 1.00 93.81 108 ASP A O 1
ATOM 766 N N . LEU A 1 109 ? 8.922 0.042 -10.034 1.00 91.94 109 LEU A N 1
ATOM 767 C CA . LEU A 1 109 ? 8.045 1.076 -9.478 1.00 91.94 109 LEU A CA 1
ATOM 768 C C . LEU A 1 109 ? 6.762 0.473 -8.899 1.00 91.94 109 LEU A C 1
ATOM 770 O O . LEU A 1 109 ? 6.345 0.832 -7.797 1.00 91.94 109 LEU A O 1
ATOM 774 N N . LYS A 1 110 ? 6.151 -0.483 -9.606 1.00 94.25 110 LYS A N 1
ATOM 775 C CA . LYS A 1 110 ? 4.968 -1.196 -9.118 1.00 94.25 110 LYS A CA 1
ATOM 776 C C . LYS A 1 110 ? 5.265 -1.954 -7.824 1.00 94.25 110 LYS A C 1
ATOM 778 O O . LYS A 1 110 ? 4.456 -1.886 -6.901 1.00 94.25 110 LYS A O 1
ATOM 783 N N . ALA A 1 111 ? 6.406 -2.633 -7.723 1.00 92.69 111 ALA A N 1
ATOM 784 C CA . ALA A 1 111 ? 6.810 -3.342 -6.511 1.00 92.69 111 ALA A CA 1
ATOM 785 C C . ALA A 1 111 ? 7.014 -2.379 -5.325 1.00 92.69 111 ALA A C 1
ATOM 787 O O . ALA A 1 111 ? 6.562 -2.651 -4.207 1.00 92.69 111 ALA A O 1
ATOM 788 N N . VAL A 1 112 ? 7.616 -1.210 -5.562 1.00 94.50 112 VAL A N 1
ATOM 789 C CA . VAL A 1 112 ? 7.779 -0.162 -4.541 1.00 94.50 112 VAL A CA 1
ATOM 790 C C . VAL A 1 112 ? 6.422 0.381 -4.083 1.00 94.50 112 VAL A C 1
ATOM 792 O O . VAL A 1 112 ? 6.157 0.468 -2.884 1.00 94.50 112 VAL A O 1
ATOM 795 N N . ILE A 1 113 ? 5.512 0.687 -5.007 1.00 94.75 113 ILE A N 1
ATOM 796 C CA . ILE A 1 113 ? 4.165 1.163 -4.656 1.00 94.75 113 ILE A CA 1
ATOM 797 C C . ILE A 1 113 ? 3.401 0.096 -3.865 1.00 94.75 113 ILE A C 1
ATOM 799 O O . ILE A 1 113 ? 2.783 0.397 -2.848 1.00 94.75 113 ILE A O 1
ATOM 803 N N . GLN A 1 114 ? 3.472 -1.168 -4.277 1.00 95.06 114 GLN A N 1
ATOM 804 C CA . GLN A 1 114 ? 2.794 -2.255 -3.572 1.00 95.06 114 GLN A CA 1
ATOM 805 C C . GLN A 1 114 ? 3.352 -2.468 -2.160 1.00 95.06 114 GLN A C 1
ATOM 807 O O . GLN A 1 114 ? 2.578 -2.642 -1.217 1.00 95.06 114 GLN A O 1
ATOM 812 N N . SER A 1 115 ? 4.675 -2.414 -1.988 1.00 92.12 115 SER A N 1
ATOM 813 C CA . SER A 1 115 ? 5.301 -2.556 -0.669 1.00 92.12 115 SER A CA 1
ATOM 814 C C . SER A 1 115 ? 4.963 -1.385 0.260 1.00 92.12 115 SER A C 1
ATOM 816 O O . SER A 1 115 ? 4.589 -1.603 1.414 1.00 92.12 115 SER A O 1
ATOM 818 N N . THR A 1 116 ? 4.994 -0.149 -0.245 1.00 93.56 116 THR A N 1
ATOM 819 C CA . THR A 1 116 ? 4.602 1.045 0.523 1.00 93.56 116 THR A CA 1
ATOM 820 C C . THR A 1 116 ? 3.113 1.039 0.870 1.00 93.56 116 THR A C 1
ATOM 822 O O . THR A 1 116 ? 2.752 1.331 2.010 1.00 93.56 116 THR A O 1
ATOM 825 N N . GLN A 1 117 ? 2.243 0.622 -0.053 1.00 95.38 117 GLN A N 1
ATOM 826 C CA . GLN A 1 117 ? 0.812 0.460 0.204 1.00 95.38 117 GLN A CA 1
ATOM 827 C C . GLN A 1 117 ? 0.549 -0.601 1.280 1.00 95.38 117 GLN A C 1
ATOM 829 O O . GLN A 1 117 ? -0.252 -0.370 2.187 1.00 95.38 117 GLN A O 1
ATOM 834 N N . ALA A 1 118 ? 1.236 -1.745 1.229 1.00 89.56 118 ALA A N 1
ATOM 835 C CA . ALA A 1 118 ? 1.115 -2.787 2.247 1.00 89.56 118 ALA A CA 1
ATOM 836 C C . ALA A 1 118 ? 1.581 -2.297 3.632 1.00 89.56 118 ALA A C 1
ATOM 838 O O . ALA A 1 118 ? 0.919 -2.556 4.645 1.00 89.56 118 ALA A O 1
ATOM 839 N N . ALA A 1 119 ? 2.679 -1.536 3.683 1.00 90.38 119 ALA A N 1
ATOM 840 C CA . ALA A 1 119 ? 3.167 -0.919 4.913 1.00 90.38 119 ALA A CA 1
ATOM 841 C C . ALA A 1 119 ? 2.165 0.105 5.477 1.00 90.38 119 ALA A C 1
ATOM 843 O O . ALA A 1 119 ? 1.840 0.059 6.666 1.00 90.38 119 ALA A O 1
ATOM 844 N N . ALA A 1 120 ? 1.611 0.975 4.628 1.00 94.69 120 ALA A N 1
ATOM 845 C CA . ALA A 1 120 ? 0.605 1.961 5.018 1.00 94.69 120 ALA A CA 1
ATOM 846 C C . ALA A 1 120 ? -0.662 1.303 5.585 1.00 94.69 120 ALA A C 1
ATOM 848 O O . ALA A 1 120 ? -1.129 1.684 6.657 1.00 94.69 120 ALA A O 1
ATOM 849 N N . GLN A 1 121 ? -1.173 0.261 4.924 1.00 92.94 121 GLN A N 1
ATOM 850 C CA . GLN A 1 121 ? -2.330 -0.505 5.401 1.00 92.94 121 GLN A CA 1
ATOM 851 C C . GLN A 1 121 ? -2.075 -1.143 6.773 1.00 92.94 121 GLN A C 1
ATOM 853 O O . GLN A 1 121 ? -2.935 -1.096 7.650 1.00 92.94 121 GLN A O 1
ATOM 858 N N . THR A 1 122 ? -0.867 -1.669 6.996 1.00 92.62 122 THR A N 1
ATOM 859 C CA . THR A 1 122 ? -0.473 -2.250 8.290 1.00 92.62 122 THR A CA 1
ATOM 860 C C . THR A 1 122 ? -0.427 -1.197 9.403 1.00 92.62 122 THR A C 1
ATOM 862 O O . THR A 1 122 ? -0.808 -1.467 10.543 1.00 92.62 122 THR A O 1
ATOM 865 N N . MET A 1 123 ? 0.024 0.023 9.097 1.00 93.69 123 MET A N 1
ATOM 866 C CA . MET A 1 123 ? 0.010 1.125 10.063 1.00 93.69 123 MET A CA 1
ATOM 867 C C . MET A 1 123 ? -1.417 1.551 10.413 1.00 93.69 123 MET A C 1
ATOM 869 O O . MET A 1 123 ? -1.722 1.713 11.595 1.00 93.69 123 MET A O 1
ATOM 873 N N . LEU A 1 124 ? -2.297 1.669 9.414 1.00 96.50 124 LEU A N 1
ATOM 874 C CA . LEU A 1 124 ? -3.706 2.010 9.626 1.00 96.50 124 LEU A CA 1
ATOM 875 C C . LEU A 1 124 ? -4.416 0.965 10.491 1.00 96.50 124 LEU A C 1
ATOM 877 O O . LEU A 1 124 ? -5.066 1.325 11.472 1.00 96.50 124 LEU A O 1
ATOM 881 N N . SER A 1 125 ? -4.239 -0.328 10.199 1.00 93.50 125 SER A N 1
ATOM 882 C CA . SER A 1 125 ? -4.854 -1.395 10.995 1.00 93.50 125 SER A CA 1
ATOM 883 C C . SER A 1 125 ? -4.364 -1.387 12.444 1.00 93.50 125 SER A C 1
ATOM 885 O O . SER A 1 125 ? -5.160 -1.549 13.365 1.00 93.50 125 SER A O 1
ATOM 887 N N . ARG A 1 126 ? -3.067 -1.138 12.675 1.00 94.75 126 ARG A N 1
ATOM 888 C CA . ARG A 1 126 ? -2.511 -1.013 14.033 1.00 94.75 126 ARG A CA 1
ATOM 889 C C . ARG A 1 126 ? -3.022 0.224 14.769 1.00 94.75 126 ARG A C 1
ATOM 891 O O . ARG A 1 126 ? -3.240 0.151 15.976 1.00 94.75 126 ARG A O 1
ATOM 898 N N . GLY A 1 127 ? -3.214 1.341 14.068 1.00 95.94 127 GLY A N 1
ATOM 899 C CA . GLY A 1 127 ? -3.823 2.547 14.633 1.00 95.94 127 GLY A CA 1
ATOM 900 C C . GLY A 1 127 ? -5.224 2.262 15.172 1.00 95.94 127 GLY A C 1
ATOM 901 O O . GLY A 1 127 ? -5.485 2.485 16.352 1.00 95.94 127 GLY A O 1
ATOM 902 N N . LEU A 1 128 ? -6.070 1.645 14.344 1.00 96.44 128 LEU A N 1
ATOM 903 C CA . LEU A 1 128 ? -7.429 1.261 14.732 1.00 96.44 128 LEU A CA 1
ATOM 904 C C . LEU A 1 128 ? -7.448 0.292 15.922 1.00 96.44 128 LEU A C 1
ATOM 906 O O . LEU A 1 128 ? -8.227 0.485 16.853 1.00 96.44 128 LEU A O 1
ATOM 910 N N . LEU A 1 129 ? -6.570 -0.718 15.939 1.00 96.69 129 LEU A N 1
ATOM 911 C CA . LEU A 1 129 ? -6.487 -1.650 17.070 1.00 96.69 129 LEU A CA 1
ATOM 912 C C . LEU A 1 129 ? -6.120 -0.947 18.380 1.00 96.69 129 LEU A C 1
ATOM 914 O O . LEU A 1 129 ? -6.705 -1.261 19.416 1.00 96.69 129 LEU A O 1
ATOM 918 N N . ARG A 1 130 ? -5.207 0.033 18.350 1.00 96.19 130 ARG A N 1
ATOM 919 C CA . ARG A 1 130 ? -4.854 0.823 19.541 1.00 96.19 130 ARG A CA 1
ATOM 920 C C . ARG A 1 130 ? -6.027 1.652 20.048 1.00 96.19 130 ARG A C 1
ATOM 922 O O . ARG A 1 130 ? -6.225 1.737 21.259 1.00 96.19 130 ARG A O 1
ATOM 929 N N . ASP A 1 131 ? -6.809 2.241 19.152 1.00 97.31 131 ASP A N 1
ATOM 930 C CA . ASP A 1 131 ? -7.971 3.037 19.547 1.00 97.31 131 ASP A CA 1
ATOM 931 C C . ASP A 1 131 ? -9.078 2.160 20.146 1.00 97.31 131 ASP A C 1
ATOM 933 O O . ASP A 1 131 ? -9.621 2.489 21.204 1.00 97.31 131 ASP A O 1
ATOM 937 N N . VAL A 1 132 ? -9.327 0.978 19.569 1.00 96.06 132 VAL A N 1
ATOM 938 C CA . VAL A 1 132 ? -10.240 -0.020 20.155 1.00 96.06 132 VAL A CA 1
ATOM 939 C C . VAL A 1 132 ? -9.725 -0.506 21.514 1.00 96.06 132 VAL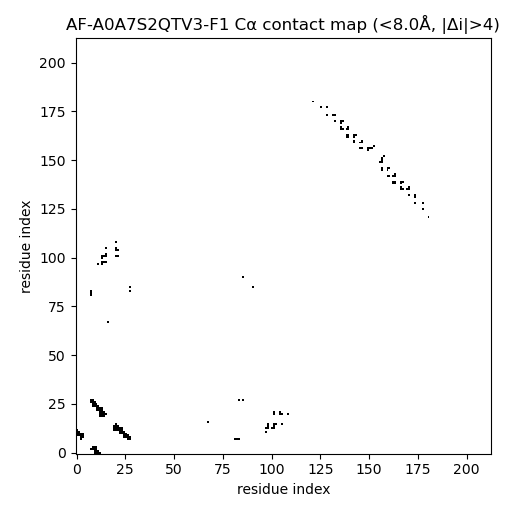 A C 1
ATOM 941 O O . VAL A 1 132 ? -10.499 -0.591 22.467 1.00 96.06 132 VAL A O 1
ATOM 944 N N . GLN A 1 133 ? -8.423 -0.771 21.650 1.00 96.62 133 GLN A N 1
ATOM 945 C CA . GLN A 1 133 ? -7.815 -1.201 22.912 1.00 96.62 133 GLN A CA 1
ATOM 946 C C . GLN A 1 133 ? -7.970 -0.150 24.019 1.00 96.62 133 GLN A C 1
ATOM 948 O O . GLN A 1 133 ? -8.272 -0.496 25.167 1.00 96.62 133 GLN A O 1
ATOM 953 N N . ARG A 1 134 ? -7.802 1.137 23.684 1.00 96.69 134 ARG A N 1
ATOM 954 C CA . ARG A 1 134 ? -8.035 2.258 24.607 1.00 96.69 134 ARG A CA 1
ATOM 955 C C . ARG A 1 134 ? -9.497 2.321 25.036 1.00 96.69 134 ARG A C 1
ATOM 957 O O . ARG A 1 134 ? -9.761 2.396 26.234 1.00 96.69 134 ARG A O 1
ATOM 964 N N . GLY A 1 135 ? -10.433 2.221 24.090 1.00 95.00 135 GLY A N 1
ATOM 965 C CA . GLY A 1 135 ? -11.869 2.194 24.380 1.00 95.00 135 GLY A CA 1
ATOM 966 C C . GLY A 1 135 ? -12.266 1.022 25.284 1.00 95.00 135 GLY A C 1
ATOM 967 O O . GLY A 1 135 ? -12.949 1.213 26.287 1.00 95.00 135 GLY A O 1
ATOM 968 N N . ALA A 1 136 ? -11.762 -0.180 24.995 1.00 95.75 136 ALA A N 1
ATOM 969 C CA . ALA A 1 136 ? -12.017 -1.370 25.805 1.00 95.75 136 ALA A CA 1
ATOM 970 C C . ALA A 1 136 ? -11.435 -1.244 27.224 1.00 95.75 136 ALA A C 1
ATOM 972 O O . ALA A 1 136 ? -12.071 -1.640 28.199 1.00 95.75 136 ALA A O 1
ATOM 973 N N . SER A 1 137 ? -10.242 -0.657 27.355 1.00 95.81 137 SER A N 1
ATOM 974 C CA . SER A 1 137 ? -9.627 -0.372 28.659 1.00 95.81 137 SER A CA 1
ATOM 975 C C . SER A 1 137 ? -10.446 0.637 29.465 1.00 95.81 137 SER A C 1
ATOM 977 O O . SER A 1 137 ? -10.675 0.425 30.653 1.00 95.81 137 SER A O 1
ATOM 979 N N . ALA A 1 138 ? -10.947 1.693 28.819 1.00 96.75 138 ALA A N 1
ATOM 980 C CA . ALA A 1 138 ? -11.812 2.677 29.462 1.00 96.75 138 ALA A CA 1
ATOM 981 C C . ALA A 1 138 ? -13.131 2.053 29.945 1.00 96.75 138 ALA A C 1
ATOM 983 O O . ALA A 1 138 ? -13.524 2.280 31.088 1.00 96.75 138 ALA A O 1
ATOM 984 N N . LEU A 1 139 ? -13.775 1.216 29.119 1.00 95.50 139 LEU A N 1
ATOM 985 C CA . LEU A 1 139 ? -14.977 0.468 29.507 1.00 95.50 139 LEU A CA 1
ATOM 986 C C . LEU A 1 139 ? -14.718 -0.438 30.713 1.00 95.50 139 LEU A C 1
ATOM 988 O O . LEU A 1 139 ? -15.523 -0.458 31.643 1.00 95.50 139 LEU A O 1
ATOM 992 N N . ASN A 1 140 ? -13.585 -1.145 30.730 1.00 95.69 140 ASN A N 1
ATOM 993 C CA . ASN A 1 140 ? -13.231 -2.018 31.844 1.00 95.69 140 ASN A CA 1
ATOM 994 C C . ASN A 1 140 ? -13.051 -1.212 33.143 1.00 95.69 140 ASN A C 1
ATOM 996 O O . ASN A 1 140 ? -13.670 -1.534 34.155 1.00 95.69 140 ASN A O 1
ATOM 1000 N N . THR A 1 141 ? -12.310 -0.101 33.098 1.00 96.88 141 THR A N 1
ATOM 1001 C CA . THR A 1 141 ? -12.130 0.801 34.249 1.00 96.88 141 THR A CA 1
ATOM 1002 C C . THR A 1 141 ? -13.457 1.380 34.744 1.00 96.88 141 THR A C 1
ATOM 1004 O O . THR A 1 141 ? -13.719 1.366 35.944 1.00 96.88 141 THR A O 1
ATOM 1007 N N . LEU A 1 142 ? -14.326 1.847 33.840 1.00 97.25 142 LEU A N 1
ATOM 1008 C CA . LEU A 1 142 ? -15.652 2.359 34.202 1.00 97.25 142 LEU A CA 1
ATOM 1009 C C . LEU A 1 142 ? -16.505 1.277 34.868 1.00 97.25 142 LEU A C 1
ATOM 1011 O O . LEU A 1 142 ? -17.069 1.511 35.934 1.00 97.25 142 LEU A O 1
ATOM 1015 N N . SER A 1 143 ? -16.553 0.077 34.287 1.00 97.06 143 SER A N 1
ATOM 1016 C CA . SER A 1 143 ? -17.316 -1.037 34.853 1.00 97.06 143 SER A CA 1
ATOM 1017 C C . SER A 1 143 ? -16.795 -1.460 36.233 1.00 97.06 143 SER A C 1
ATOM 1019 O O . SER A 1 143 ? -17.592 -1.679 37.145 1.00 97.06 143 SER A O 1
ATOM 1021 N N . ALA A 1 144 ? -15.472 -1.459 36.434 1.00 96.56 144 ALA A N 1
ATOM 1022 C CA . ALA A 1 144 ? -14.840 -1.759 37.716 1.00 96.56 144 ALA A CA 1
ATOM 1023 C C . ALA A 1 144 ? -15.132 -0.697 38.789 1.00 96.56 144 ALA A C 1
ATOM 1025 O O . ALA A 1 144 ? -15.242 -1.034 39.965 1.00 96.56 144 ALA A O 1
ATOM 1026 N N . MET A 1 145 ? -15.299 0.573 38.402 1.00 98.06 145 MET A N 1
ATOM 1027 C CA . MET A 1 145 ? -15.709 1.641 39.324 1.00 98.06 145 MET A CA 1
ATOM 1028 C C . MET A 1 145 ? -17.208 1.607 39.656 1.00 98.06 145 MET A C 1
ATOM 1030 O O . MET A 1 145 ? -17.600 2.010 40.752 1.00 98.06 145 MET A O 1
ATOM 1034 N N . LEU A 1 146 ? -18.051 1.147 38.726 1.00 97.25 146 LEU A N 1
ATOM 1035 C CA . LEU A 1 146 ? -19.502 1.061 38.921 1.00 97.25 146 LEU A CA 1
ATOM 1036 C C . LEU A 1 146 ? -19.904 -0.149 39.768 1.00 97.25 146 LEU A C 1
ATOM 1038 O O . LEU A 1 146 ? -20.750 -0.011 40.647 1.00 97.25 146 LEU A O 1
ATOM 1042 N N . LEU A 1 147 ? -19.283 -1.314 39.557 1.00 97.75 147 LEU A N 1
ATOM 1043 C CA . LEU A 1 147 ? -19.664 -2.568 40.224 1.00 97.75 147 LEU A CA 1
ATOM 1044 C C . LEU A 1 147 ? -19.779 -2.466 41.761 1.00 97.75 147 LEU A C 1
ATOM 1046 O O . LEU A 1 147 ? -20.785 -2.932 42.295 1.00 97.75 147 LEU A O 1
ATOM 1050 N N . PRO A 1 148 ? -18.816 -1.862 42.489 1.00 97.75 148 PRO A N 1
ATOM 1051 C CA . PRO A 1 148 ? -18.880 -1.747 43.949 1.00 97.75 148 PRO A CA 1
ATOM 1052 C C . PRO A 1 148 ? -19.957 -0.780 44.453 1.00 97.75 148 PRO A C 1
ATOM 1054 O O . PRO A 1 148 ? -20.325 -0.828 45.623 1.00 97.75 148 PRO A O 1
ATOM 1057 N N . ARG A 1 149 ? -20.432 0.129 43.592 1.00 97.94 149 ARG A N 1
ATOM 1058 C CA . ARG A 1 149 ? -21.445 1.139 43.934 1.00 97.94 149 ARG A CA 1
ATOM 1059 C C . ARG A 1 149 ? -22.876 0.629 43.773 1.00 97.94 149 ARG A C 1
ATOM 1061 O O . ARG A 1 149 ? -23.789 1.262 44.291 1.00 97.94 149 ARG A O 1
ATOM 1068 N N . LEU A 1 150 ? -23.060 -0.485 43.068 1.00 97.81 150 LEU A N 1
ATOM 1069 C CA . LEU A 1 150 ? -24.361 -1.065 42.739 1.00 97.81 150 LEU A CA 1
ATOM 1070 C C . LEU A 1 150 ? -24.671 -2.240 43.671 1.00 97.81 150 LEU A C 1
ATOM 1072 O O . LEU A 1 150 ? -23.811 -3.095 43.932 1.00 97.81 150 LEU A O 1
ATOM 1076 N N . LYS A 1 151 ? -25.904 -2.308 44.179 1.00 97.69 151 LYS A N 1
ATOM 1077 C CA . LYS A 1 151 ? -26.306 -3.361 45.122 1.00 97.69 151 LYS A CA 1
ATOM 1078 C C . LYS A 1 151 ? -26.553 -4.677 44.390 1.00 97.69 151 LYS A C 1
ATOM 1080 O O . LYS A 1 151 ? -26.790 -4.724 43.185 1.00 97.69 151 LYS A O 1
ATOM 1085 N N . GLU A 1 152 ? -26.458 -5.783 45.119 1.00 96.56 152 GLU A N 1
ATOM 1086 C CA . GLU A 1 1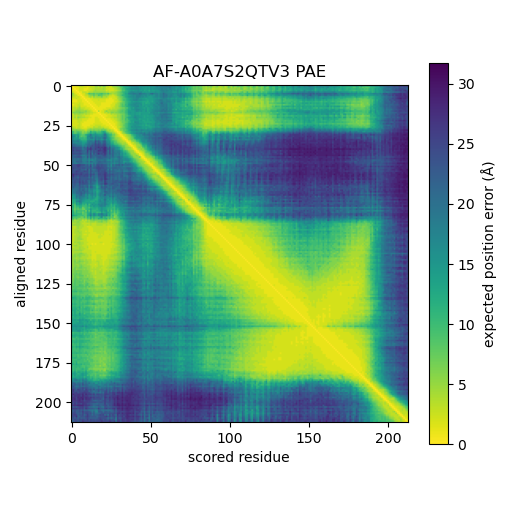52 ? -26.789 -7.098 44.565 1.00 96.56 152 GLU A CA 1
ATOM 1087 C C . GLU A 1 152 ? -28.284 -7.196 44.261 1.00 96.56 152 GLU A C 1
ATOM 1089 O O . GLU A 1 152 ? -29.109 -6.813 45.085 1.00 96.56 152 GLU A O 1
ATOM 1094 N N . GLY A 1 153 ? -28.617 -7.685 43.062 1.00 94.50 153 GLY A N 1
ATOM 1095 C CA . GLY A 1 153 ? -29.995 -7.803 42.577 1.00 94.50 153 GLY A CA 1
ATOM 1096 C C . GLY A 1 153 ? -30.525 -6.585 41.812 1.00 94.50 153 GLY A C 1
ATOM 1097 O O . GLY A 1 153 ? -31.620 -6.664 41.263 1.00 94.50 153 GLY A O 1
ATOM 1098 N N . GLU A 1 154 ? -29.776 -5.479 41.733 1.00 97.25 154 GLU A N 1
ATOM 1099 C CA . GLU A 1 154 ? -30.153 -4.342 40.883 1.00 97.25 154 GLU A CA 1
ATOM 1100 C C . GLU A 1 154 ? -29.850 -4.648 39.401 1.00 97.25 154 GLU A C 1
ATOM 1102 O O . GLU A 1 154 ? -28.748 -5.121 39.096 1.00 97.25 154 GLU A O 1
ATOM 1107 N N . PRO A 1 155 ? -30.766 -4.337 38.458 1.00 97.38 155 PRO A N 1
ATOM 1108 C CA . PRO A 1 155 ? -30.549 -4.587 37.028 1.00 97.38 155 PRO A CA 1
ATOM 1109 C C . PRO A 1 155 ? -29.315 -3.845 36.494 1.00 97.38 155 PRO A C 1
ATOM 1111 O O . PRO A 1 155 ? -28.597 -4.357 35.636 1.00 97.38 155 PRO A O 1
ATOM 1114 N N . ASP A 1 156 ? -29.005 -2.679 37.062 1.00 97.69 156 ASP A N 1
ATOM 1115 C CA . ASP A 1 156 ? -27.824 -1.888 36.714 1.00 97.69 156 ASP A CA 1
ATOM 1116 C C . ASP A 1 156 ? -26.515 -2.632 37.012 1.00 97.69 156 ASP A C 1
ATOM 1118 O O . ASP A 1 156 ? -25.543 -2.508 36.260 1.00 97.69 156 ASP A O 1
ATOM 1122 N N . ARG A 1 157 ? -26.472 -3.450 38.077 1.00 97.50 157 ARG A N 1
ATOM 1123 C CA . ARG A 1 157 ? -25.289 -4.260 38.412 1.00 97.50 157 ARG A CA 1
ATOM 1124 C C . ARG A 1 157 ? -25.049 -5.335 37.361 1.00 97.50 157 ARG A C 1
ATOM 1126 O O . ARG A 1 157 ? -23.896 -5.586 37.004 1.00 97.50 157 ARG A O 1
ATOM 1133 N N . ASP A 1 158 ? -26.113 -5.948 36.854 1.00 97.12 158 ASP A N 1
ATOM 1134 C CA . ASP A 1 158 ? -26.023 -6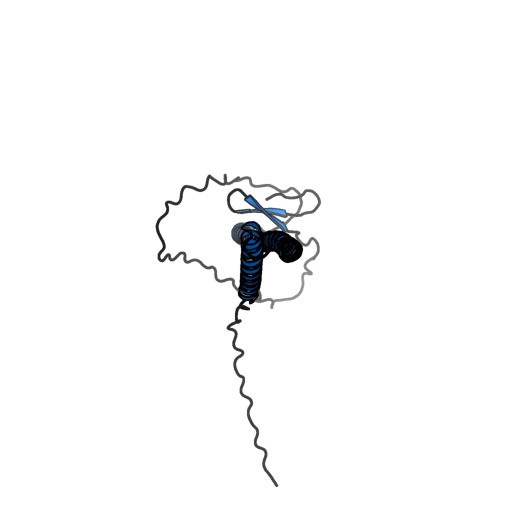.959 35.801 1.00 97.12 158 ASP A CA 1
ATOM 1135 C C . ASP A 1 158 ? -25.619 -6.337 34.462 1.00 97.12 158 ASP A C 1
ATOM 1137 O O . ASP A 1 158 ? -24.764 -6.892 33.767 1.00 97.12 158 ASP A O 1
ATOM 1141 N N . ILE A 1 159 ? -26.120 -5.138 34.145 1.00 97.12 159 ILE A N 1
ATOM 1142 C CA . ILE A 1 159 ? -25.668 -4.356 32.984 1.00 97.12 159 ILE A CA 1
ATOM 1143 C C . ILE A 1 159 ? -24.173 -4.040 33.105 1.00 97.12 159 ILE A C 1
ATOM 1145 O O . ILE A 1 159 ? -23.410 -4.308 32.175 1.00 97.12 159 ILE A O 1
ATOM 1149 N N . ALA A 1 160 ? -23.720 -3.528 34.253 1.00 97.12 160 ALA A N 1
ATOM 1150 C CA . ALA A 1 160 ? -22.313 -3.197 34.470 1.00 97.12 160 ALA A CA 1
ATOM 1151 C C . ALA A 1 160 ? -21.401 -4.438 34.382 1.00 97.12 160 ALA A C 1
ATOM 1153 O O . ALA A 1 160 ? -20.337 -4.379 33.759 1.00 97.12 160 ALA A O 1
ATOM 1154 N N . LYS A 1 161 ? -21.835 -5.590 34.919 1.00 97.12 161 LYS A N 1
ATOM 1155 C CA . LYS A 1 161 ? -21.150 -6.883 34.734 1.00 97.12 161 LYS A CA 1
ATOM 1156 C C . LYS A 1 161 ? -21.111 -7.298 33.263 1.00 97.12 161 LYS A C 1
ATOM 1158 O O . LYS A 1 161 ? -20.079 -7.777 32.795 1.00 97.12 161 LYS A O 1
ATOM 1163 N N . GLY A 1 162 ? -22.206 -7.104 32.530 1.00 97.19 162 GLY A N 1
ATOM 1164 C CA . GLY A 1 162 ? -22.290 -7.362 31.094 1.00 97.19 162 GLY A CA 1
ATOM 1165 C C . GLY A 1 162 ? -21.277 -6.537 30.301 1.00 97.19 162 GLY A C 1
ATOM 1166 O O . GLY A 1 162 ? -20.514 -7.103 29.518 1.00 97.19 162 GLY A O 1
ATOM 1167 N N . ILE A 1 163 ? -21.201 -5.229 30.567 1.00 96.44 163 ILE A N 1
ATOM 1168 C CA . ILE A 1 163 ? -20.216 -4.319 29.958 1.00 96.44 163 ILE A CA 1
ATOM 1169 C C . ILE A 1 163 ? -18.791 -4.783 30.272 1.00 96.44 163 ILE A C 1
ATOM 1171 O O . ILE A 1 163 ? -17.960 -4.847 29.368 1.00 96.44 163 ILE A O 1
ATOM 1175 N N . MET A 1 164 ? -18.509 -5.164 31.521 1.00 96.94 164 MET A N 1
ATOM 1176 C CA . MET A 1 164 ? -17.194 -5.676 31.922 1.00 96.94 164 MET A CA 1
ATOM 1177 C C . MET A 1 164 ? -16.810 -6.943 31.139 1.00 96.94 164 MET A C 1
ATOM 1179 O O . MET A 1 164 ? -15.711 -7.035 30.591 1.00 96.94 164 MET A O 1
ATOM 1183 N N . MET A 1 165 ? -17.723 -7.918 31.037 1.00 97.00 165 MET A N 1
ATOM 1184 C CA . MET A 1 165 ? -17.487 -9.158 30.286 1.00 97.00 165 MET A CA 1
ATOM 1185 C C . MET A 1 165 ? -17.300 -8.900 28.788 1.00 97.00 165 MET A C 1
ATOM 1187 O O . MET A 1 165 ? -16.410 -9.486 28.169 1.00 97.00 165 MET A O 1
ATOM 1191 N N . GLN A 1 166 ? -18.105 -8.011 28.202 1.00 96.31 166 GLN A N 1
ATOM 1192 C CA . GLN A 1 166 ? -17.962 -7.608 26.803 1.00 96.31 166 GLN A CA 1
ATOM 1193 C C . GLN A 1 166 ? -16.640 -6.876 26.560 1.00 96.31 166 GLN A C 1
ATOM 1195 O O . GLN A 1 166 ? -15.964 -7.168 25.576 1.00 96.31 166 GLN A O 1
ATOM 1200 N N . GLY A 1 167 ? -16.232 -5.991 27.473 1.00 95.81 167 GLY A N 1
ATOM 1201 C CA . GLY A 1 167 ? -14.941 -5.309 27.430 1.00 95.81 167 GLY A CA 1
ATOM 1202 C C . GLY A 1 167 ? -13.776 -6.297 27.444 1.00 95.81 167 GLY A C 1
ATOM 1203 O O . GLY A 1 167 ? -12.882 -6.195 26.606 1.00 95.81 167 GLY A O 1
ATOM 1204 N N . LYS A 1 168 ? -13.825 -7.310 28.319 1.00 96.19 168 LYS A N 1
ATOM 1205 C CA . LYS A 1 168 ? -12.821 -8.384 28.363 1.00 96.19 168 LYS A CA 1
ATOM 1206 C C . LYS A 1 168 ? -12.778 -9.186 27.060 1.00 96.19 168 LYS A C 1
ATOM 1208 O O . LYS A 1 168 ? -11.713 -9.351 26.477 1.00 96.19 168 LYS A O 1
ATOM 1213 N N . ARG A 1 169 ? -13.938 -9.606 26.544 1.00 96.56 169 ARG A N 1
ATOM 1214 C CA . ARG A 1 169 ? -14.020 -10.323 25.261 1.00 96.56 169 ARG A CA 1
ATOM 1215 C C . ARG A 1 169 ? -13.469 -9.489 24.101 1.00 96.56 169 ARG A C 1
ATOM 1217 O O . ARG A 1 169 ? -12.799 -10.028 23.226 1.00 96.56 169 ARG A O 1
ATOM 1224 N N . LEU A 1 170 ? -13.736 -8.183 24.086 1.00 96.50 170 LEU A N 1
ATOM 1225 C CA . LEU A 1 170 ? -13.199 -7.273 23.077 1.00 96.50 170 LEU A CA 1
ATOM 1226 C C . LEU A 1 170 ? -11.671 -7.158 23.182 1.00 96.50 170 LEU A C 1
ATOM 1228 O O . LEU A 1 170 ? -10.997 -7.176 22.156 1.00 96.50 170 LEU A O 1
ATOM 1232 N N . GLN A 1 171 ? -11.117 -7.095 24.396 1.00 96.50 171 GLN A N 1
ATOM 1233 C CA . GLN A 1 171 ? -9.665 -7.120 24.606 1.00 96.50 171 GLN A CA 1
ATOM 1234 C C . GLN A 1 171 ? -9.030 -8.412 24.081 1.00 96.50 171 GLN A C 1
ATOM 1236 O O . GLN A 1 171 ? -7.995 -8.336 23.417 1.00 96.50 171 GLN A O 1
ATOM 1241 N N . ASP A 1 172 ? -9.655 -9.567 24.316 1.00 96.94 172 ASP A N 1
ATOM 1242 C CA . ASP A 1 172 ? -9.171 -10.857 23.807 1.00 96.94 172 ASP A CA 1
ATOM 1243 C C . ASP A 1 172 ? -9.167 -10.882 22.269 1.00 96.94 172 ASP A C 1
ATOM 1245 O O . ASP A 1 172 ? -8.187 -11.301 21.653 1.00 96.94 172 ASP A O 1
ATOM 1249 N N . LEU A 1 173 ? -10.225 -10.367 21.632 1.00 97.38 173 LEU A N 1
ATOM 1250 C CA . LEU A 1 173 ? -10.303 -10.254 20.170 1.00 97.38 173 LEU A CA 1
ATOM 1251 C C . LEU A 1 173 ? -9.237 -9.312 19.601 1.00 97.38 173 LEU A C 1
ATOM 1253 O O . LEU A 1 173 ? -8.629 -9.624 18.579 1.00 97.38 173 LEU A O 1
ATOM 1257 N N . VAL A 1 174 ? -8.974 -8.179 20.259 1.00 96.69 174 VAL A N 1
ATOM 1258 C CA . VAL A 1 174 ? -7.907 -7.254 19.849 1.00 96.69 174 VAL A CA 1
ATOM 1259 C C . VAL A 1 174 ? -6.537 -7.928 19.937 1.00 96.69 174 VAL A C 1
ATOM 1261 O O . VAL A 1 174 ? -5.747 -7.793 19.006 1.00 96.69 174 VAL A O 1
ATOM 1264 N N . HIS A 1 175 ? -6.269 -8.702 20.994 1.00 96.12 175 HIS A N 1
ATOM 1265 C CA . HIS A 1 175 ? -5.022 -9.466 21.111 1.00 96.12 175 HIS A CA 1
ATOM 1266 C C . HIS A 1 175 ? -4.894 -10.531 20.017 1.00 96.12 175 HIS A C 1
ATOM 1268 O O . HIS A 1 175 ? -3.822 -10.687 19.436 1.00 96.12 175 HIS A O 1
ATOM 1274 N N . GLN A 1 176 ? -5.981 -11.240 19.695 1.00 97.00 176 GLN A N 1
ATOM 1275 C CA . GLN A 1 176 ? -5.992 -12.219 18.604 1.00 97.00 176 GLN A CA 1
ATOM 1276 C C . GLN A 1 176 ? -5.730 -11.561 17.243 1.00 97.00 176 GLN A C 1
ATOM 1278 O O . GLN A 1 176 ? -4.961 -12.092 16.441 1.00 97.00 176 GLN A O 1
ATOM 1283 N N . LEU A 1 177 ? -6.329 -10.395 16.988 1.00 95.62 177 LEU A N 1
ATOM 1284 C CA . LEU A 1 177 ? -6.104 -9.635 15.759 1.00 95.62 177 LEU A CA 1
ATOM 1285 C C . LEU A 1 177 ? -4.669 -9.112 15.662 1.00 95.62 177 LEU A C 1
ATOM 1287 O O . LEU A 1 177 ? -4.064 -9.224 14.598 1.00 95.62 177 LEU A O 1
ATOM 1291 N N . ASP A 1 178 ? -4.103 -8.586 16.750 1.00 94.88 178 ASP A N 1
ATOM 1292 C CA . ASP A 1 178 ? -2.711 -8.127 16.760 1.00 94.88 178 ASP A CA 1
ATOM 1293 C C . ASP A 1 178 ? -1.741 -9.292 16.508 1.00 94.88 178 ASP A C 1
ATOM 1295 O O . ASP A 1 178 ? -0.875 -9.203 15.634 1.00 94.88 178 ASP A O 1
ATOM 1299 N N . ALA A 1 179 ? -1.957 -10.440 17.161 1.00 94.81 179 ALA A N 1
ATOM 1300 C CA . ALA A 1 179 ? -1.183 -11.656 16.917 1.00 94.81 179 ALA A CA 1
ATOM 1301 C C . ALA A 1 179 ? -1.277 -12.126 15.451 1.00 94.81 179 ALA A C 1
ATOM 1303 O O . ALA A 1 179 ? -0.259 -12.448 14.832 1.00 94.81 179 ALA A O 1
ATOM 1304 N N . ALA A 1 180 ? -2.477 -12.109 14.861 1.00 93.94 180 ALA A N 1
ATOM 1305 C CA . ALA A 1 180 ? -2.686 -12.471 13.460 1.00 93.94 180 ALA A CA 1
ATOM 1306 C C . ALA A 1 180 ? -1.992 -11.497 12.487 1.00 93.94 180 ALA A C 1
ATOM 1308 O O . ALA A 1 180 ? -1.415 -11.925 11.482 1.00 93.94 180 ALA A O 1
ATOM 1309 N N . LEU A 1 181 ? -1.992 -10.192 12.786 1.00 91.31 181 LEU A N 1
ATOM 1310 C CA . LEU A 1 181 ? -1.278 -9.192 11.987 1.00 91.31 181 LEU A CA 1
ATOM 1311 C C . LEU A 1 181 ? 0.242 -9.385 12.055 1.00 91.31 181 LEU A C 1
ATOM 1313 O O . LEU A 1 181 ? 0.907 -9.283 11.023 1.00 91.31 181 LEU A O 1
ATOM 1317 N N . MET A 1 182 ? 0.791 -9.707 13.231 1.00 89.75 182 MET A N 1
ATOM 1318 C CA . MET A 1 182 ? 2.222 -9.996 13.388 1.00 89.75 182 MET A CA 1
ATOM 1319 C C . MET A 1 182 ? 2.640 -11.252 12.621 1.00 89.75 182 MET A C 1
ATOM 1321 O O . MET A 1 182 ? 3.664 -11.235 11.936 1.00 89.75 182 MET A O 1
ATOM 1325 N N . ALA A 1 183 ? 1.830 -12.313 12.667 1.00 89.44 183 ALA A N 1
ATOM 1326 C CA . ALA A 1 183 ? 2.078 -13.531 11.898 1.00 89.44 183 ALA A CA 1
ATOM 1327 C C . ALA A 1 183 ? 2.104 -13.251 10.384 1.00 89.44 183 ALA A C 1
ATOM 1329 O O . ALA A 1 183 ? 2.994 -13.722 9.676 1.00 89.44 183 ALA A O 1
ATOM 1330 N N . ARG A 1 184 ? 1.187 -12.408 9.885 1.00 83.88 184 ARG A N 1
ATOM 1331 C CA . ARG A 1 184 ? 1.149 -12.012 8.469 1.00 83.88 184 ARG A CA 1
ATOM 1332 C C . ARG A 1 184 ? 2.409 -11.261 8.031 1.00 83.88 184 ARG A C 1
ATOM 1334 O O . ARG A 1 184 ? 2.873 -11.464 6.912 1.00 83.88 184 ARG A O 1
ATOM 1341 N N . THR A 1 185 ? 2.968 -10.408 8.890 1.00 80.81 185 THR A N 1
ATOM 1342 C CA . THR A 1 185 ? 4.219 -9.695 8.586 1.00 80.81 185 THR A CA 1
ATOM 1343 C C . THR A 1 185 ? 5.411 -10.652 8.477 1.00 80.81 185 THR A C 1
ATOM 1345 O O . THR A 1 185 ? 6.263 -10.456 7.616 1.00 80.81 185 THR A O 1
ATOM 1348 N N . GLN A 1 186 ? 5.463 -11.709 9.295 1.00 80.00 186 GLN A N 1
ATOM 1349 C CA . GLN A 1 186 ? 6.577 -12.667 9.283 1.00 80.00 186 GLN A CA 1
ATOM 1350 C C . GLN A 1 186 ? 6.602 -13.543 8.023 1.00 80.00 186 GLN A C 1
ATOM 1352 O O . GLN A 1 186 ? 7.674 -13.785 7.476 1.00 80.00 186 GLN A O 1
ATOM 1357 N N . VAL A 1 187 ? 5.438 -13.960 7.515 1.00 74.50 187 VAL A N 1
ATOM 1358 C CA . VAL A 1 187 ? 5.348 -14.812 6.311 1.00 74.50 187 VAL A CA 1
ATOM 1359 C C . VAL A 1 187 ? 5.820 -14.085 5.045 1.00 74.50 187 VAL A C 1
ATOM 1361 O O . VAL A 1 187 ? 6.374 -14.708 4.145 1.00 74.50 187 VAL A O 1
ATOM 1364 N N . LEU A 1 188 ? 5.643 -12.764 4.967 1.00 65.94 188 LEU A N 1
ATOM 1365 C CA . LEU A 1 188 ? 6.062 -11.975 3.802 1.00 65.94 188 LEU A CA 1
ATOM 1366 C C . LEU A 1 188 ? 7.546 -11.558 3.857 1.00 65.94 188 LEU A C 1
ATOM 1368 O O . LEU A 1 188 ? 8.098 -11.101 2.861 1.00 65.94 188 LEU A O 1
ATOM 1372 N N . GLY A 1 189 ? 8.184 -11.699 5.023 1.00 61.28 189 GLY A N 1
ATOM 1373 C CA . GLY A 1 189 ? 9.552 -11.259 5.294 1.00 61.28 189 GLY A CA 1
ATOM 1374 C C . GLY A 1 189 ? 10.634 -12.302 5.029 1.00 61.28 189 GLY A C 1
ATOM 1375 O O . GLY A 1 189 ? 11.804 -11.998 5.239 1.00 61.28 189 GLY A O 1
ATOM 1376 N N . THR A 1 190 ? 10.289 -13.508 4.572 1.00 50.66 190 THR A N 1
ATOM 1377 C CA . THR A 1 190 ? 11.265 -14.430 3.985 1.00 50.66 190 THR A CA 1
ATOM 1378 C C . THR A 1 190 ? 11.330 -14.151 2.488 1.00 50.66 190 THR A C 1
ATOM 1380 O O . THR A 1 190 ? 10.560 -14.760 1.738 1.00 50.66 190 THR A O 1
ATOM 1383 N N . PRO A 1 191 ? 12.211 -13.247 2.005 1.00 57.09 191 PRO A N 1
ATOM 1384 C CA . PRO A 1 191 ? 12.610 -13.318 0.618 1.00 57.09 191 PRO A CA 1
ATOM 1385 C C . PRO A 1 191 ? 13.202 -14.713 0.480 1.00 57.09 191 PRO A C 1
ATOM 1387 O O . PRO A 1 191 ? 14.236 -15.025 1.077 1.00 57.09 191 PRO A O 1
ATOM 1390 N N . SER A 1 192 ? 12.508 -15.582 -0.247 1.00 52.22 192 SER A N 1
ATOM 1391 C CA . SER A 1 192 ? 13.154 -16.709 -0.882 1.00 52.22 192 SER A CA 1
ATOM 1392 C C . SER A 1 192 ? 14.265 -16.082 -1.706 1.00 52.22 192 SER A C 1
ATOM 1394 O O . SER A 1 192 ? 14.056 -15.560 -2.800 1.00 52.22 192 SER A O 1
AT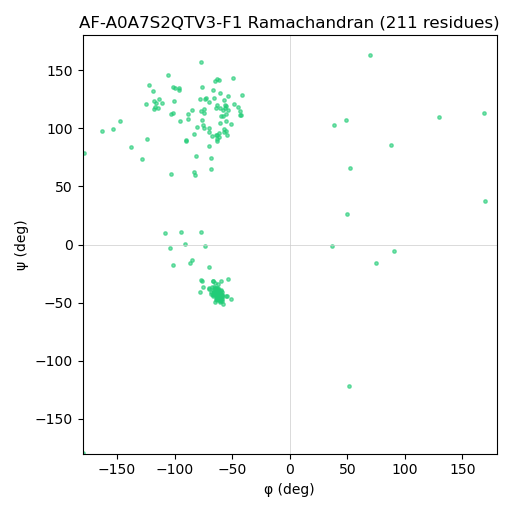OM 1396 N N . SER A 1 193 ? 15.456 -16.025 -1.113 1.00 54.38 193 SER A N 1
ATOM 1397 C CA . SER A 1 193 ? 16.676 -15.764 -1.845 1.00 54.38 193 SER A CA 1
ATOM 1398 C C . SER A 1 193 ? 16.573 -16.726 -3.017 1.00 54.38 193 SER A C 1
ATOM 1400 O O . SER A 1 193 ? 16.356 -17.916 -2.761 1.00 54.38 193 SER A O 1
ATOM 1402 N N . PRO A 1 194 ? 16.590 -16.248 -4.275 1.00 58.00 194 PRO A N 1
ATOM 1403 C CA . PRO A 1 194 ? 16.607 -17.149 -5.404 1.00 58.00 194 PRO A CA 1
ATOM 1404 C C . PRO A 1 194 ? 17.815 -18.028 -5.150 1.00 58.00 194 PRO A C 1
ATOM 1406 O O . PRO A 1 194 ? 18.955 -17.561 -5.161 1.00 58.00 194 PRO A O 1
ATOM 1409 N N . GLN A 1 195 ? 17.528 -19.264 -4.753 1.00 50.78 195 GLN A N 1
ATOM 1410 C CA . GLN A 1 195 ? 18.503 -20.279 -4.462 1.00 50.78 195 GLN A CA 1
ATOM 1411 C C . GLN A 1 195 ? 19.208 -20.447 -5.790 1.00 50.78 195 GLN A C 1
ATOM 1413 O O . GLN A 1 195 ? 18.680 -21.041 -6.727 1.00 50.78 195 GLN A O 1
ATOM 1418 N N . ARG A 1 196 ? 20.336 -19.747 -5.900 1.00 48.78 196 ARG A N 1
ATOM 1419 C CA . ARG A 1 196 ? 21.206 -19.698 -7.054 1.00 48.78 196 ARG A CA 1
ATOM 1420 C C . ARG A 1 196 ? 21.581 -21.149 -7.288 1.00 48.78 196 ARG A C 1
ATOM 1422 O O . ARG A 1 196 ? 22.450 -21.681 -6.603 1.00 48.78 196 ARG A O 1
ATOM 1429 N N . ALA A 1 197 ? 20.859 -21.798 -8.198 1.00 49.00 197 ALA A N 1
ATOM 1430 C CA . ALA A 1 197 ? 21.143 -23.118 -8.727 1.00 49.00 197 ALA A CA 1
ATOM 1431 C C . ALA A 1 197 ? 22.418 -23.007 -9.574 1.00 49.00 197 ALA A C 1
ATOM 1433 O O . ALA A 1 197 ? 22.410 -23.084 -10.793 1.00 49.00 197 ALA A O 1
ATOM 1434 N N . GLY A 1 198 ? 23.518 -22.700 -8.901 1.00 49.12 198 GLY A N 1
ATOM 1435 C CA . GLY A 1 198 ? 24.870 -22.676 -9.411 1.00 49.12 198 GLY A CA 1
ATOM 1436 C C . GLY A 1 198 ? 25.676 -23.510 -8.441 1.00 49.12 198 GLY A C 1
ATOM 1437 O O . GLY A 1 198 ? 26.379 -22.969 -7.591 1.00 49.12 198 GLY A O 1
ATOM 1438 N N . GLY A 1 199 ? 25.480 -24.827 -8.510 1.00 47.91 199 GLY A N 1
ATOM 1439 C CA . GLY A 1 199 ? 26.329 -25.770 -7.803 1.00 47.91 199 GLY A CA 1
ATOM 1440 C C . GLY A 1 199 ? 27.777 -25.554 -8.250 1.00 47.91 199 GLY A C 1
ATOM 1441 O O . GLY A 1 199 ? 28.042 -25.606 -9.452 1.00 47.91 199 GLY A O 1
ATOM 1442 N N . PRO A 1 200 ? 28.725 -25.297 -7.337 1.00 53.00 200 PRO A N 1
ATOM 1443 C CA . PRO A 1 200 ? 30.124 -25.437 -7.675 1.00 53.00 200 PRO A CA 1
ATOM 1444 C C . PRO A 1 200 ? 30.407 -26.931 -7.831 1.00 53.00 200 PRO A C 1
ATOM 1446 O O . PRO A 1 200 ? 30.163 -27.727 -6.922 1.00 53.00 200 PRO A O 1
ATOM 1449 N N . ALA A 1 201 ? 30.899 -27.300 -9.011 1.00 51.75 201 ALA A N 1
ATOM 1450 C CA . ALA A 1 201 ? 31.499 -28.593 -9.273 1.00 51.75 201 ALA A CA 1
ATOM 1451 C C . ALA A 1 201 ? 32.462 -28.948 -8.130 1.00 51.75 201 ALA A C 1
ATOM 1453 O O . ALA A 1 201 ? 33.428 -28.232 -7.860 1.00 51.75 201 ALA A O 1
ATOM 1454 N N . ALA A 1 202 ? 32.158 -30.047 -7.446 1.00 48.41 202 ALA A N 1
ATOM 1455 C CA . ALA A 1 202 ? 33.018 -30.657 -6.453 1.00 48.41 202 ALA A CA 1
ATOM 1456 C C . ALA A 1 202 ? 34.309 -31.123 -7.141 1.00 48.41 202 ALA A C 1
ATOM 1458 O O . ALA A 1 202 ? 34.373 -32.208 -7.715 1.00 48.41 202 ALA A O 1
ATOM 1459 N N . LEU A 1 203 ? 35.340 -30.280 -7.112 1.00 52.66 203 LEU A N 1
ATOM 1460 C CA . LEU A 1 203 ? 36.695 -30.663 -7.482 1.00 52.66 203 LEU A CA 1
ATOM 1461 C C . LEU A 1 203 ? 37.275 -31.508 -6.346 1.00 52.66 203 LEU A C 1
ATOM 1463 O O . LEU A 1 203 ? 37.440 -31.054 -5.213 1.00 52.66 203 LEU A O 1
ATOM 1467 N N . GLY A 1 204 ? 37.495 -32.779 -6.679 1.00 53.25 204 GLY A N 1
ATOM 1468 C CA . GLY A 1 204 ? 37.906 -33.846 -5.784 1.00 53.25 204 GLY A CA 1
ATOM 1469 C C . GLY A 1 204 ? 39.160 -33.513 -4.984 1.00 53.25 204 GLY A C 1
ATOM 1470 O O . GLY A 1 204 ? 40.212 -33.171 -5.519 1.00 53.25 204 GLY A O 1
ATOM 1471 N N . ARG A 1 205 ? 39.044 -33.686 -3.670 1.00 53.94 205 ARG A N 1
ATOM 1472 C CA . ARG A 1 205 ? 40.160 -33.656 -2.734 1.00 53.94 205 ARG A CA 1
ATOM 1473 C C . ARG A 1 205 ? 40.806 -35.043 -2.735 1.00 53.94 205 ARG A C 1
ATOM 1475 O O . ARG A 1 205 ? 40.336 -35.957 -2.060 1.00 53.94 205 ARG A O 1
ATOM 1482 N N . ALA A 1 206 ? 41.848 -35.213 -3.544 1.00 58.91 206 ALA A N 1
ATOM 1483 C CA . ALA A 1 206 ? 42.672 -36.415 -3.541 1.00 58.91 206 ALA A CA 1
ATOM 1484 C C . ALA A 1 206 ? 43.395 -36.544 -2.187 1.00 58.91 206 ALA A C 1
ATOM 1486 O O . ALA A 1 206 ? 44.183 -35.683 -1.803 1.00 58.91 206 ALA A O 1
ATOM 1487 N N . SER A 1 207 ? 43.092 -37.617 -1.453 1.00 62.97 207 SER A N 1
ATOM 1488 C CA . SER A 1 207 ? 43.829 -38.036 -0.259 1.00 62.97 207 SER A CA 1
ATOM 1489 C C . SER A 1 207 ? 45.136 -38.706 -0.674 1.00 62.97 207 SER A C 1
ATOM 1491 O O . SER A 1 207 ? 45.126 -39.848 -1.133 1.00 62.97 207 SER A O 1
ATOM 1493 N N . SER A 1 208 ? 46.267 -38.033 -0.480 1.00 66.06 208 SER A N 1
ATOM 1494 C CA . SER A 1 208 ? 47.578 -38.680 -0.493 1.00 66.06 208 SER A CA 1
ATOM 1495 C C . SER A 1 208 ? 47.823 -39.355 0.858 1.00 66.06 208 SER A C 1
ATOM 1497 O O . SER A 1 208 ? 48.177 -38.714 1.846 1.00 66.06 208 SER A O 1
ATOM 1499 N N . LYS A 1 209 ? 47.622 -40.677 0.884 1.00 69.50 209 LYS A N 1
ATOM 1500 C CA . LYS A 1 209 ? 48.228 -41.598 1.854 1.00 69.50 209 LYS A CA 1
ATOM 1501 C C . LYS A 1 209 ? 49.749 -41.508 1.694 1.00 69.50 209 LYS A C 1
ATOM 1503 O O . LYS A 1 209 ? 50.254 -41.872 0.636 1.00 69.50 209 LYS A O 1
ATOM 1508 N N . GLN A 1 210 ? 50.465 -41.069 2.724 1.00 67.31 210 GLN A N 1
ATOM 1509 C CA . GLN A 1 210 ? 51.917 -41.216 2.799 1.00 67.31 210 GLN A CA 1
ATOM 1510 C C . GLN A 1 210 ? 52.244 -42.123 3.984 1.00 67.31 210 GLN A C 1
ATOM 1512 O O . GLN A 1 210 ? 51.792 -41.896 5.105 1.00 67.31 210 GLN A O 1
ATOM 1517 N N . ALA A 1 211 ? 52.935 -43.212 3.668 1.00 72.12 211 ALA A N 1
ATOM 1518 C CA . ALA A 1 211 ? 53.311 -44.290 4.562 1.00 72.12 211 ALA A CA 1
ATOM 1519 C C . ALA A 1 211 ? 54.810 -44.212 4.893 1.00 72.12 211 ALA A C 1
ATOM 1521 O O . ALA A 1 211 ? 55.592 -43.933 3.985 1.00 72.12 211 ALA A O 1
ATOM 1522 N N . ALA A 1 212 ? 55.139 -44.604 6.135 1.00 61.34 212 ALA A N 1
ATOM 1523 C CA . ALA A 1 212 ? 56.399 -45.223 6.592 1.00 61.34 212 ALA A CA 1
ATOM 1524 C C . ALA A 1 212 ? 57.674 -44.338 6.606 1.00 61.34 212 ALA A C 1
ATOM 1526 O O . ALA A 1 212 ? 57.694 -43.305 5.934 1.00 61.34 212 ALA A O 1
ATOM 1527 N N . PRO A 1 213 ? 58.758 -44.719 7.326 1.00 78.81 213 PRO A N 1
ATOM 1528 C CA . PRO A 1 213 ? 59.030 -45.974 8.056 1.00 78.81 213 PRO A CA 1
ATOM 1529 C C . PRO A 1 213 ? 58.963 -45.907 9.589 1.00 78.81 213 PRO A C 1
ATOM 1531 O O . PRO A 1 213 ? 59.215 -44.828 10.168 1.00 78.81 213 PRO A O 1
#

Solvent-accessible surface area (backbone atoms only — not comparable to full-atom values): 13630 Å² total; per-residue (Å²): 120,49,70,48,84,96,68,68,28,40,36,36,79,18,49,50,91,94,41,83,54,47,73,49,75,46,74,70,82,92,77,70,86,74,73,90,74,81,81,91,82,84,75,79,83,68,77,78,71,76,80,84,84,70,94,77,86,81,88,80,77,94,68,83,82,72,77,75,78,77,80,75,77,78,86,66,86,79,83,71,93,65,88,72,82,70,52,70,64,58,55,50,53,48,64,65,43,40,57,58,52,13,48,51,43,43,51,51,54,48,52,52,51,52,53,52,50,53,51,50,52,53,51,53,54,51,51,52,49,51,54,51,49,51,52,29,50,50,45,35,54,52,22,64,64,46,49,82,76,42,57,92,92,42,70,66,35,54,51,34,50,48,50,32,54,50,21,52,54,50,47,53,50,49,51,52,51,51,54,53,52,53,53,57,54,56,69,70,65,60,72,76,65,78,75,72,88,66,78,75,79,83,76,79,84,80,81,81,86,84,80,87,135

Nearest PDB structures (foldseek):
  5c21-assembly1_B  TM=6.715E-01  e=4.460E+00  Escherichia coli
  5wkq-assembly1_A  TM=3.673E-01  e=8.913E+00  Shigella flexneri

InterPro domains:
  IPR053334 Chloroplast Sensor Kinase [PTHR48206] (3-181)

Sequence (213 aa):
VLVLPHSNTLVLPLAEASFLVGLLVVEPDASHPRAAGGDSLAASLYPALPCCNDPQATGGAERDPEEAPGLTRMKGAVKLEGGLAISDEALKCLRLAAPVLAKACAMDLKAVIQSTQAAAQTMLSRGLLRDVQRGASALNTLSAMLLPRLKEGEPDRDIAKGIMMQGKRLQDLVHQLDAALMARTQVLGTPSSPQRAGGPAALGRASSKQAAP

Secondary structure (DSSP, 8-state):
-EE-TTT--EEEEEEETTEEEEEEEE---------S---------S----------------------------------SS-----HHHHHHHHHHHHHHHHHHHHHHHHHHHHHHHHHHHHHHHHHHHHHHHHHHHHHHHHHHHGGGSPTT-HHHHHHHHHHHHH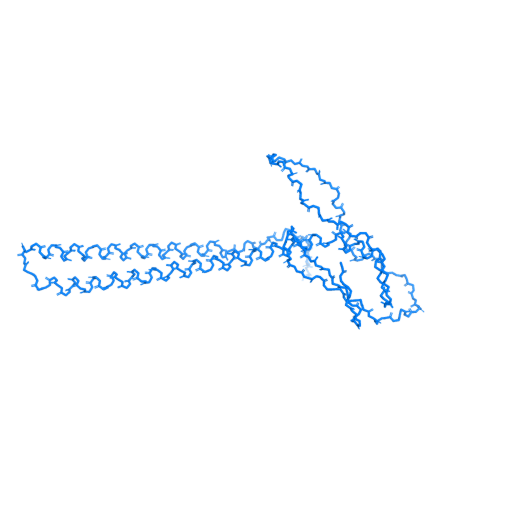HHHHHHHHHHHHHHHHHHHHHT------------------------

Foldseek 3Di:
DDQDPPQRKDWDFQDDQPDGLDIDIDRDDPDDPPPPDDDDDPPDPPPPPPPPPDPDDDDDDDDDPPDRPDPPPPPDPPPDPDDDPPDPVNVVVCVVCSNVVSVVSVVVVVVVVVVVVVVVVLVVVVVVLVVLLVVLVVLLVVLVVVLVVDDPPDVVNVVSVVSNVVSVVSNVVSVVVVVVSVVVVVVVPPPPPPPPPPDDPPPDDDDDDDDDD